Protein AF-A0A960KYU5-F1 (afdb_monomer_lite)

Secondary structure (DSSP, 8-state):
----------SS---SS--HHHHHHHHHHHHHHHHHHHHHTT---HHHHHHHHHHHHHHHHHHHGGGGGSPPS---TTTTT-TTTTT-HHHHHHHHHHHHHHHHHHH-GGGGHHHHHHHHHHHHHHHS--TTS--SS-HHHHHHHHHHHHHHHHHHHHHHHHTTT-HHHHHHHHHHHHIIIIIIIIHHHHHHHTTPPP--TT--TTTTGGGGSHHHHHHHHHSTTHHHHHHHHHHHIIIIIHHHHHHHH-TTHIIIII-HHHHHHHHTSGGGGGGS--SHHHH-

Sequence (284 aa):
MNADFGLQFTPDGPPSELTWSHKLAIALLSLGALLILLLLMNRQDSLFGWLGLGLFVAGATFWFVPQMRTKPGIRNDYLMVSSLSRRGALGWALGLFLTGFYVVLYFWPQYLRGLIVWVDPLKVALSGSSALDGSVQGSQWFLYGFLYTLAVSIMGVRALIRYRHSRYQVIRTASVMFFQLGFAFLIPNILLKLNQPYFEWTNIWPLRYYELWPDSATYLAQTGWVGPVMLFWGIGSFLILTPILTYFFGKRWYCSWVCGCGGLAETLGDPFRQNSSKTERAWR

pLDDT: mean 82.19, std 12.4, range [30.12, 95.44]

Radius of gyration: 20.95 Å; chains: 1; bounding box: 60×51×51 Å

Foldseek 3Di:
DPQPPDPDPDQPDDPPDDDPLLVQLVVLQVQLVVLVVVLLVPPLPLVSNVSSVVSNLVSLLSNLVVLLVPDADDHLHCLCRHCCQVVHPVVVVVVCCVVVVVVCLVPPCVSVVSLLSSCQVVLCVQQVDGQPPPDDPHSSVLSVLVVLLSLLVSLLSSQCSRNVVDPVSNLQSVLQNCLSCPQQHRPQRNCNNVVHHRARLLDEPPNVVVCCPPVNLVVLVPGPPVSVVSVCSNVCCVPPVQVVCCVVVNPCSSLRRRDSVSSCCVGVVPSNVVVDDPDVVSVD

Structure (mmCIF, N/CA/C/O backbone):
data_AF-A0A960KYU5-F1
#
_entry.id   AF-A0A960KYU5-F1
#
loop_
_atom_site.group_PDB
_atom_site.id
_atom_site.type_symbol
_atom_site.label_atom_id
_atom_site.label_alt_id
_atom_site.label_comp_id
_atom_site.label_asym_id
_atom_site.label_entity_id
_atom_site.label_seq_id
_atom_site.pdbx_PDB_ins_code
_atom_site.Cartn_x
_atom_site.Cartn_y
_atom_site.Cartn_z
_atom_site.occupancy
_atom_site.B_iso_or_equiv
_atom_site.auth_seq_id
_atom_site.auth_comp_id
_atom_site.auth_asym_id
_atom_site.auth_atom_id
_atom_site.pdbx_PDB_model_num
ATOM 1 N N . MET A 1 1 ? 35.109 -0.584 -15.238 1.00 33.84 1 MET A N 1
ATOM 2 C CA . MET A 1 1 ? 33.737 -1.129 -15.120 1.00 33.84 1 MET A CA 1
ATOM 3 C C . MET A 1 1 ? 32.967 -0.198 -14.206 1.00 33.84 1 MET A C 1
ATOM 5 O O . MET A 1 1 ? 33.124 -0.279 -12.995 1.00 33.84 1 MET A O 1
ATOM 9 N N . ASN A 1 2 ? 32.238 0.755 -14.783 1.00 30.12 2 ASN A N 1
ATOM 10 C CA . ASN A 1 2 ? 31.477 1.736 -14.017 1.00 30.12 2 ASN A CA 1
ATOM 11 C C . ASN A 1 2 ? 30.283 1.010 -13.401 1.00 30.12 2 ASN A C 1
ATOM 13 O O . ASN A 1 2 ? 29.352 0.625 -14.103 1.00 30.12 2 ASN A O 1
ATOM 17 N N . ALA A 1 3 ? 30.371 0.722 -12.105 1.00 34.69 3 ALA A N 1
ATOM 18 C CA . ALA A 1 3 ? 29.242 0.237 -11.338 1.00 34.69 3 ALA A CA 1
ATOM 19 C C . ALA A 1 3 ? 28.221 1.375 -11.292 1.00 34.69 3 ALA A C 1
ATOM 21 O O . ALA A 1 3 ? 28.374 2.320 -10.522 1.00 34.69 3 ALA A O 1
ATOM 22 N N . ASP A 1 4 ? 27.223 1.317 -12.170 1.00 42.59 4 ASP A N 1
ATOM 23 C CA . ASP A 1 4 ? 26.117 2.260 -12.159 1.00 42.59 4 ASP A CA 1
ATOM 24 C C . ASP A 1 4 ? 25.440 2.203 -10.783 1.00 42.59 4 ASP A C 1
ATOM 26 O O . ASP A 1 4 ? 24.706 1.267 -10.446 1.00 42.59 4 ASP A O 1
ATOM 30 N N . PHE A 1 5 ? 25.665 3.247 -9.985 1.00 42.59 5 PHE A N 1
ATOM 31 C CA . PHE A 1 5 ? 24.918 3.591 -8.772 1.00 42.59 5 PHE A CA 1
ATOM 32 C C . PHE A 1 5 ? 23.489 4.055 -9.124 1.00 42.59 5 PHE A C 1
ATOM 34 O O . PHE A 1 5 ? 22.962 5.019 -8.573 1.00 42.59 5 PHE A O 1
ATOM 41 N N . GLY A 1 6 ? 22.860 3.402 -10.101 1.00 44.00 6 GLY A N 1
ATOM 42 C CA . GLY A 1 6 ? 21.565 3.782 -10.632 1.00 44.00 6 GLY A CA 1
ATOM 43 C C . GLY A 1 6 ? 20.433 3.312 -9.724 1.00 44.00 6 GLY A C 1
ATOM 44 O O . GLY A 1 6 ? 20.225 2.110 -9.543 1.00 44.00 6 GLY A O 1
ATOM 45 N N . LEU A 1 7 ? 19.642 4.264 -9.227 1.00 50.03 7 LEU A N 1
ATOM 46 C CA . LEU A 1 7 ? 18.267 4.059 -8.758 1.00 50.03 7 LEU A CA 1
ATOM 47 C C . LEU A 1 7 ? 17.382 3.657 -9.953 1.00 50.03 7 LEU A C 1
ATOM 49 O O . LEU A 1 7 ? 16.569 4.438 -10.437 1.00 50.03 7 LEU A O 1
ATOM 53 N N . GLN A 1 8 ? 17.586 2.464 -10.510 1.00 56.22 8 GLN A N 1
ATOM 54 C CA . GLN A 1 8 ? 16.904 2.053 -11.735 1.00 56.22 8 GLN A CA 1
ATOM 55 C C . GLN A 1 8 ? 15.787 1.062 -11.435 1.00 56.22 8 GLN A C 1
ATOM 57 O O . GLN A 1 8 ? 15.998 -0.123 -11.184 1.00 56.22 8 GLN A O 1
ATOM 62 N N . PHE A 1 9 ? 14.570 1.591 -11.510 1.00 49.78 9 PHE A N 1
ATOM 63 C CA . PHE A 1 9 ? 13.329 0.834 -11.613 1.00 49.78 9 PHE A CA 1
ATOM 64 C C . PHE A 1 9 ? 12.879 0.662 -13.080 1.00 49.78 9 PHE A C 1
ATOM 66 O O . PHE A 1 9 ? 11.773 0.184 -13.332 1.00 49.78 9 PHE A O 1
ATOM 73 N N . THR A 1 10 ? 13.674 1.083 -14.064 1.00 49.34 10 THR A N 1
ATOM 74 C CA . THR A 1 10 ? 13.270 1.118 -15.476 1.00 49.34 10 THR A CA 1
ATOM 75 C C . THR A 1 10 ? 14.079 0.147 -16.326 1.00 49.34 10 THR A C 1
ATOM 77 O O . THR A 1 10 ? 15.281 0.035 -16.113 1.00 49.34 10 THR A O 1
ATOM 80 N N . PRO A 1 11 ? 13.431 -0.536 -17.285 1.00 45.44 11 PRO A N 1
ATOM 81 C CA . PRO A 1 11 ? 14.109 -1.425 -18.217 1.00 45.44 11 PRO A CA 1
ATOM 82 C C . PRO A 1 11 ? 14.807 -0.681 -19.359 1.00 45.44 11 PRO A C 1
ATOM 84 O O . PRO A 1 11 ? 15.625 -1.258 -20.049 1.00 45.44 11 PRO A O 1
ATOM 87 N N . ASP A 1 12 ? 14.545 0.605 -19.571 1.00 49.66 12 ASP A N 1
ATOM 88 C CA . ASP A 1 12 ? 15.326 1.371 -20.538 1.00 49.66 12 ASP A CA 1
ATOM 89 C C . ASP A 1 12 ? 16.688 1.662 -19.876 1.00 49.66 12 ASP A C 1
ATOM 91 O O . ASP A 1 12 ? 16.701 2.236 -18.786 1.00 49.66 12 ASP A O 1
ATOM 95 N N . GLY A 1 13 ? 17.786 1.159 -20.466 1.00 48.47 13 GLY A N 1
ATOM 96 C CA . GLY A 1 13 ? 19.142 1.102 -19.889 1.00 48.47 13 GLY A CA 1
ATOM 97 C C . GLY A 1 13 ? 19.699 2.427 -19.362 1.00 48.47 13 GLY A C 1
ATOM 98 O O . GLY A 1 13 ? 19.013 3.444 -19.441 1.00 48.47 13 GLY A O 1
ATOM 99 N N . PRO A 1 14 ? 20.936 2.460 -18.815 1.00 46.59 14 PRO A N 1
ATOM 100 C CA . PRO A 1 14 ? 21.508 3.707 -18.319 1.00 46.59 14 PRO A CA 1
ATOM 101 C C . PRO A 1 14 ? 21.406 4.739 -19.441 1.00 46.59 14 PRO A C 1
ATOM 103 O O . PRO A 1 14 ? 21.954 4.505 -20.523 1.00 46.59 14 PRO A O 1
ATOM 106 N N . PRO A 1 15 ? 20.645 5.832 -19.255 1.00 50.00 15 PRO A N 1
ATOM 107 C CA . PRO A 1 15 ? 20.605 6.839 -20.284 1.00 50.00 15 PRO A CA 1
ATOM 108 C C . PRO A 1 15 ? 22.041 7.346 -20.373 1.00 50.00 15 PRO A C 1
ATOM 110 O O . PRO A 1 15 ? 22.603 7.776 -19.364 1.00 50.00 15 PRO A O 1
ATOM 113 N N . SER A 1 16 ? 22.654 7.237 -21.555 1.00 49.69 16 SER A N 1
ATOM 114 C CA . SER A 1 16 ? 24.022 7.712 -21.788 1.00 49.69 16 SER A CA 1
ATOM 115 C C . SER A 1 16 ? 24.177 9.178 -21.368 1.00 49.69 16 SER A C 1
ATOM 117 O O . SER A 1 16 ? 25.276 9.597 -21.029 1.00 49.69 16 SER A O 1
ATOM 119 N N . GLU A 1 17 ? 23.055 9.909 -21.273 1.00 56.53 17 GLU A N 1
ATOM 120 C CA . GLU A 1 17 ? 22.902 11.136 -20.498 1.00 56.53 17 GLU A CA 1
ATOM 121 C C . GLU A 1 17 ? 21.531 11.200 -19.800 1.00 56.53 17 GLU A C 1
ATOM 123 O O . GLU A 1 17 ? 20.493 11.042 -20.447 1.00 56.53 17 GLU A O 1
ATOM 128 N N . LEU A 1 18 ? 21.484 11.487 -18.488 1.00 66.06 18 LEU A N 1
ATOM 129 C CA . LEU A 1 18 ? 20.212 11.735 -17.794 1.00 66.06 18 LEU A CA 1
ATOM 130 C C . LEU A 1 18 ? 19.434 12.857 -18.498 1.00 66.06 18 LEU A C 1
ATOM 132 O O . LEU A 1 18 ? 19.866 14.013 -18.507 1.00 66.06 18 LEU A O 1
ATOM 136 N N . THR A 1 19 ? 18.246 12.537 -19.014 1.00 75.31 19 THR A N 1
ATOM 137 C CA . THR A 1 19 ? 17.354 13.557 -19.580 1.00 75.31 19 THR A CA 1
ATOM 138 C C . THR A 1 19 ? 16.954 14.578 -18.509 1.00 75.31 19 THR A C 1
ATOM 140 O O . THR A 1 19 ? 16.897 14.268 -17.315 1.00 75.31 19 THR A O 1
ATOM 143 N N . TRP A 1 20 ? 16.629 15.804 -18.926 1.00 78.00 20 TRP A N 1
ATOM 144 C CA . TRP A 1 20 ? 16.250 16.897 -18.019 1.00 78.00 20 TRP A CA 1
ATOM 145 C C . TRP A 1 20 ? 15.112 16.519 -17.052 1.00 78.00 20 TRP A C 1
ATOM 147 O O . TRP A 1 20 ? 15.165 16.846 -15.870 1.00 78.00 20 TRP A O 1
ATOM 157 N N . SER A 1 21 ? 14.146 15.722 -17.524 1.00 75.62 21 SER A N 1
ATOM 158 C CA . SER A 1 21 ? 13.059 15.175 -16.698 1.00 75.62 21 SER A CA 1
ATOM 159 C C . SER A 1 21 ? 13.544 14.299 -15.533 1.00 75.62 21 SER A C 1
ATOM 161 O O . SER A 1 21 ? 13.035 14.428 -14.423 1.00 75.62 21 SER A O 1
ATOM 163 N N . HIS A 1 22 ? 14.561 13.458 -15.746 1.00 79.88 22 HIS A N 1
ATOM 164 C CA . HIS A 1 22 ? 15.110 12.591 -14.699 1.00 79.88 22 HIS A CA 1
ATOM 165 C C . HIS A 1 22 ? 15.949 13.392 -13.699 1.00 79.88 22 HIS A C 1
ATOM 167 O O . HIS A 1 22 ? 15.886 13.127 -12.502 1.00 79.88 22 HIS A O 1
ATOM 173 N N . LYS A 1 23 ? 16.689 14.409 -14.166 1.00 83.94 23 LYS A N 1
ATOM 174 C CA . LYS A 1 23 ? 17.432 15.329 -13.286 1.00 83.94 23 LYS A CA 1
ATOM 175 C C . LYS A 1 23 ? 16.487 16.098 -12.360 1.00 83.94 23 LYS A C 1
ATOM 177 O O . LYS A 1 23 ? 16.726 16.147 -11.156 1.00 83.94 23 LYS A O 1
ATOM 182 N N . LEU A 1 24 ? 15.390 16.629 -12.906 1.00 86.44 24 LEU A N 1
ATOM 183 C CA . LEU A 1 24 ? 14.343 17.277 -12.113 1.00 86.44 24 LEU A CA 1
ATOM 184 C C . LEU A 1 24 ? 13.686 16.310 -11.127 1.00 86.44 24 LEU A C 1
ATOM 186 O O . LEU A 1 24 ? 13.531 16.651 -9.960 1.00 86.44 24 LEU A O 1
ATOM 190 N N . ALA A 1 25 ? 13.343 15.097 -11.563 1.00 85.81 25 ALA A N 1
ATOM 191 C CA . ALA A 1 25 ? 12.750 14.092 -10.686 1.00 85.81 25 ALA A CA 1
ATOM 192 C C . ALA A 1 25 ? 13.671 13.739 -9.504 1.00 85.81 25 ALA A C 1
ATOM 194 O O . ALA A 1 25 ? 13.200 13.680 -8.370 1.00 85.81 25 ALA A O 1
ATOM 195 N N . ILE A 1 26 ? 14.980 13.576 -9.738 1.00 85.75 26 ILE A N 1
ATOM 196 C CA . ILE A 1 26 ? 15.963 13.330 -8.669 1.00 85.75 26 ILE A CA 1
ATOM 197 C C . ILE A 1 26 ? 16.056 14.526 -7.722 1.00 85.75 26 ILE A C 1
ATOM 199 O O . ILE A 1 26 ? 16.063 14.316 -6.515 1.00 85.75 26 ILE A O 1
ATOM 203 N N . ALA A 1 27 ? 16.099 15.756 -8.243 1.00 87.50 27 ALA A N 1
ATOM 204 C CA . ALA A 1 27 ? 16.155 16.961 -7.416 1.00 87.50 27 ALA A CA 1
ATOM 205 C C . ALA A 1 27 ? 14.910 17.106 -6.523 1.00 87.50 27 ALA A C 1
ATOM 207 O O . ALA A 1 27 ? 15.026 17.425 -5.343 1.00 87.50 27 ALA A O 1
ATOM 208 N N . LEU A 1 28 ? 13.720 16.825 -7.063 1.00 89.62 28 LEU A N 1
ATOM 209 C CA . LEU A 1 28 ? 12.467 16.842 -6.304 1.00 89.62 28 LEU A CA 1
ATOM 210 C C . LEU A 1 28 ? 12.424 15.729 -5.247 1.00 89.62 28 LEU A C 1
ATOM 212 O O . LEU A 1 28 ? 12.034 15.983 -4.109 1.00 89.62 28 LEU A O 1
ATOM 216 N N . LEU A 1 29 ? 12.865 14.515 -5.597 1.00 88.56 29 LEU A N 1
ATOM 217 C CA . LEU A 1 29 ? 12.946 13.385 -4.668 1.00 88.56 29 LEU A CA 1
ATOM 218 C C . LEU A 1 29 ? 13.939 13.642 -3.534 1.00 88.56 29 LEU A C 1
ATOM 220 O O . LEU A 1 29 ? 13.616 13.377 -2.379 1.00 88.56 29 LEU A O 1
ATOM 224 N N . SER A 1 30 ? 15.133 14.152 -3.846 1.00 86.31 30 SER A N 1
ATOM 225 C CA . SER A 1 30 ? 16.174 14.411 -2.850 1.00 86.31 30 SER A CA 1
ATOM 226 C C . SER A 1 30 ? 15.792 15.562 -1.926 1.00 86.31 30 SER A C 1
ATOM 228 O O . SER A 1 30 ? 15.959 15.441 -0.714 1.00 86.31 30 SER A O 1
ATOM 230 N N . LEU A 1 31 ? 15.212 16.637 -2.466 1.00 89.50 31 LEU A N 1
ATOM 231 C CA . LEU A 1 31 ? 14.740 17.766 -1.668 1.00 89.50 31 LEU A CA 1
ATOM 232 C C . LEU A 1 31 ? 13.526 17.377 -0.810 1.00 89.50 31 LEU A C 1
ATOM 234 O O . LEU A 1 31 ? 13.482 17.722 0.368 1.00 89.50 31 LEU A O 1
ATOM 238 N N . GLY A 1 32 ? 12.591 16.588 -1.348 1.00 87.25 32 GLY A N 1
ATOM 239 C CA . GLY A 1 32 ? 11.476 16.031 -0.577 1.00 87.25 32 GLY A CA 1
ATOM 240 C C . GLY A 1 32 ? 11.943 15.107 0.553 1.00 87.25 32 GLY A C 1
ATOM 241 O O . GLY A 1 32 ? 11.506 15.254 1.694 1.00 87.25 32 GLY A O 1
ATOM 242 N N . ALA A 1 33 ? 12.889 14.206 0.270 1.00 86.31 33 ALA A N 1
ATOM 243 C CA . ALA A 1 33 ? 13.478 13.316 1.271 1.00 86.31 33 ALA A CA 1
ATOM 244 C C . ALA A 1 33 ? 14.255 14.083 2.352 1.00 86.31 33 ALA A C 1
ATOM 246 O O . ALA A 1 33 ? 14.144 13.746 3.529 1.00 86.31 33 ALA A O 1
ATOM 247 N N . LEU A 1 34 ? 14.991 15.135 1.977 1.00 85.94 34 LEU A N 1
ATOM 248 C CA . LEU A 1 34 ? 15.681 16.012 2.923 1.00 85.94 34 LEU A CA 1
ATOM 249 C C . LEU A 1 34 ? 14.684 16.687 3.870 1.00 85.94 34 LEU A C 1
ATOM 251 O O . LEU A 1 34 ? 14.884 16.661 5.079 1.00 85.94 34 LEU A O 1
ATOM 255 N N . LEU A 1 35 ? 13.589 17.242 3.342 1.00 85.88 35 LEU A N 1
ATOM 256 C CA . LEU A 1 35 ? 12.549 17.870 4.162 1.00 85.88 35 LEU A CA 1
ATOM 257 C C . LEU A 1 35 ? 11.896 16.870 5.129 1.00 85.88 35 LEU A C 1
ATOM 259 O O . LEU A 1 35 ? 11.694 17.201 6.294 1.00 85.88 35 LEU A O 1
ATOM 263 N N . ILE A 1 36 ? 11.637 15.635 4.688 1.00 84.88 36 ILE A N 1
ATOM 264 C CA . ILE A 1 36 ? 11.118 14.560 5.554 1.00 84.88 36 ILE A CA 1
ATOM 265 C C . ILE A 1 36 ? 12.146 14.161 6.626 1.00 84.88 36 ILE A C 1
ATOM 267 O O . ILE A 1 36 ? 11.783 13.912 7.775 1.00 84.88 36 ILE A O 1
ATOM 271 N N . LEU A 1 37 ? 13.437 14.138 6.289 1.00 83.62 37 LEU A N 1
ATOM 272 C CA . LEU A 1 37 ? 14.507 13.858 7.247 1.00 83.62 37 LEU A CA 1
ATOM 273 C C . LEU A 1 37 ? 14.637 14.969 8.299 1.00 83.62 37 LEU A C 1
ATOM 275 O O . LEU A 1 37 ? 14.851 14.681 9.474 1.00 83.62 37 LEU A O 1
ATOM 279 N N . LEU A 1 38 ? 14.421 16.230 7.921 1.00 80.88 38 LEU A N 1
ATOM 280 C CA . LEU A 1 38 ? 14.389 17.348 8.869 1.00 80.88 38 LEU A CA 1
ATOM 281 C C . LEU A 1 38 ? 13.206 17.263 9.853 1.00 80.88 38 LEU A C 1
ATOM 283 O O . LEU A 1 38 ? 13.355 17.670 11.005 1.00 80.88 38 LEU A O 1
ATOM 287 N N . LEU A 1 39 ? 12.066 16.680 9.453 1.00 75.94 39 LEU A N 1
ATOM 288 C CA . LEU A 1 39 ? 10.952 16.390 10.376 1.00 75.94 39 LEU A CA 1
ATOM 289 C C . LEU A 1 39 ? 11.346 15.352 11.434 1.00 75.94 39 LEU A C 1
ATOM 291 O O . LEU A 1 39 ? 10.977 15.482 12.601 1.00 75.94 39 LEU A O 1
ATOM 295 N N . LEU A 1 40 ? 12.109 14.325 11.037 1.00 75.38 40 LEU A N 1
ATOM 296 C CA . LEU A 1 40 ? 12.640 13.316 11.963 1.00 75.38 40 LEU A CA 1
ATOM 297 C C . LEU A 1 40 ? 13.611 13.938 12.976 1.00 75.38 40 LEU A C 1
ATOM 299 O O . LEU A 1 40 ? 13.645 13.516 14.128 1.00 75.38 40 LEU A O 1
ATOM 303 N N . MET A 1 41 ? 14.342 14.983 12.576 1.00 73.69 41 MET A N 1
ATOM 304 C CA . MET A 1 41 ? 15.276 15.730 13.429 1.00 73.69 41 MET A CA 1
ATOM 305 C C . MET A 1 41 ? 14.607 16.804 14.308 1.00 73.69 41 MET A C 1
ATOM 307 O O . MET A 1 41 ? 15.286 17.713 14.780 1.00 73.69 41 MET A O 1
ATOM 311 N N . ASN A 1 42 ? 13.305 16.669 14.592 1.00 66.44 42 ASN A N 1
ATOM 312 C CA . ASN A 1 42 ? 12.568 17.452 15.594 1.00 66.44 42 ASN A CA 1
ATOM 313 C C . ASN A 1 42 ? 12.106 18.860 15.163 1.00 66.44 42 ASN A C 1
ATOM 315 O O . ASN A 1 42 ? 11.855 19.716 16.012 1.00 66.44 42 ASN A O 1
ATOM 319 N N . ARG A 1 43 ? 11.915 19.104 13.859 1.00 62.62 43 ARG A N 1
ATOM 320 C CA . ARG A 1 43 ? 11.195 20.293 13.372 1.00 62.62 43 ARG A CA 1
ATOM 321 C C . ARG A 1 43 ? 9.740 19.929 13.068 1.00 62.62 43 ARG A C 1
ATOM 323 O O . ARG A 1 43 ? 9.453 19.367 12.022 1.00 62.62 43 ARG A O 1
ATOM 330 N N . GLN A 1 44 ? 8.821 20.230 13.986 1.00 64.25 44 GLN A N 1
ATOM 331 C CA . GLN A 1 44 ? 7.395 19.846 13.908 1.00 64.25 44 GLN A CA 1
ATOM 332 C C . GLN A 1 44 ? 6.548 20.769 13.009 1.00 64.25 44 GLN A C 1
ATOM 334 O O . GLN A 1 44 ? 5.328 20.848 13.139 1.00 64.25 44 GLN A O 1
ATOM 339 N N . ASP A 1 45 ? 7.188 21.477 12.085 1.00 70.19 45 ASP A N 1
ATOM 340 C CA . ASP A 1 45 ? 6.519 22.412 11.193 1.00 70.19 45 ASP A CA 1
ATOM 341 C C . ASP A 1 45 ? 5.727 21.636 10.125 1.00 70.19 45 ASP A C 1
ATOM 343 O O . ASP A 1 45 ? 6.289 21.085 9.171 1.00 70.19 45 ASP A O 1
ATOM 347 N N . SER A 1 46 ? 4.400 21.620 10.266 1.00 72.94 46 SER A N 1
ATOM 348 C CA . SER A 1 46 ? 3.485 20.872 9.391 1.00 72.94 46 SER A CA 1
ATOM 349 C C . SER A 1 46 ? 3.633 21.232 7.906 1.00 72.94 46 SER A C 1
ATOM 351 O O . SER A 1 46 ? 3.545 20.355 7.045 1.00 72.94 46 SER A O 1
ATOM 353 N N . LEU A 1 47 ? 3.931 22.500 7.600 1.00 81.06 47 LEU A N 1
ATOM 354 C CA . LEU A 1 47 ? 4.137 23.000 6.237 1.00 81.06 47 LEU A CA 1
ATOM 355 C C . LEU A 1 47 ? 5.319 22.327 5.532 1.00 81.06 47 LEU A C 1
ATOM 357 O O . LEU A 1 47 ? 5.172 21.882 4.394 1.00 81.06 47 LEU A O 1
ATOM 361 N N . PHE A 1 48 ? 6.476 22.212 6.194 1.00 81.50 48 PHE A N 1
ATOM 362 C CA . PHE A 1 48 ? 7.656 21.589 5.586 1.00 81.50 48 PHE A CA 1
ATOM 363 C C . PHE A 1 48 ? 7.427 20.110 5.302 1.00 81.50 48 PHE A C 1
ATOM 365 O O . PHE A 1 48 ? 7.917 19.607 4.292 1.00 81.50 48 PHE A O 1
ATOM 372 N N . GLY A 1 49 ? 6.643 19.427 6.136 1.00 83.19 49 GLY A N 1
ATOM 373 C CA . GLY A 1 49 ? 6.325 18.031 5.886 1.00 83.19 49 GLY A CA 1
ATOM 374 C C . GLY A 1 49 ? 5.352 17.822 4.731 1.00 83.19 49 GLY A C 1
ATOM 375 O O . GLY A 1 49 ? 5.590 16.949 3.898 1.00 83.19 49 GLY A O 1
ATOM 376 N N . TRP A 1 50 ? 4.312 18.653 4.600 1.00 87.44 50 TRP A N 1
ATOM 377 C CA . TRP A 1 50 ? 3.401 18.567 3.449 1.00 87.44 50 TRP A CA 1
ATOM 378 C C . TRP A 1 50 ? 4.089 18.948 2.138 1.00 87.44 50 TRP A C 1
ATOM 380 O O . TRP A 1 50 ? 3.879 18.281 1.125 1.00 87.44 50 TRP A O 1
ATOM 390 N N . LEU A 1 51 ? 4.961 19.960 2.163 1.00 89.06 51 LEU A N 1
ATOM 391 C CA . LEU A 1 51 ? 5.812 20.303 1.023 1.00 89.06 51 LEU A CA 1
ATOM 392 C C . LEU A 1 51 ? 6.789 19.170 0.694 1.00 89.06 51 LEU A C 1
ATOM 394 O O . LEU A 1 51 ? 6.898 18.783 -0.466 1.00 89.06 51 LEU A O 1
ATOM 398 N N . GLY A 1 52 ? 7.454 18.599 1.702 1.00 88.81 52 GLY A N 1
ATOM 399 C CA . GLY A 1 52 ? 8.373 17.474 1.538 1.00 88.81 52 GLY A CA 1
ATOM 400 C C . GLY A 1 52 ? 7.697 16.260 0.909 1.00 88.81 52 GLY A C 1
ATOM 401 O O . GLY A 1 52 ? 8.194 15.720 -0.080 1.00 88.81 52 GLY A O 1
ATOM 402 N N . LEU A 1 53 ? 6.515 15.889 1.411 1.00 89.81 53 LEU A N 1
ATOM 403 C CA . LEU A 1 53 ? 5.687 14.841 0.823 1.00 89.81 53 LEU A CA 1
ATOM 404 C C . LEU A 1 53 ? 5.283 15.191 -0.613 1.00 89.81 53 LEU A C 1
ATOM 406 O O . LEU A 1 53 ? 5.468 14.371 -1.507 1.00 89.81 53 LEU A O 1
ATOM 410 N N . GLY A 1 54 ? 4.745 16.390 -0.849 1.00 90.31 54 GLY A N 1
ATOM 411 C CA . GLY A 1 54 ? 4.290 16.816 -2.173 1.00 90.31 54 GLY A CA 1
ATOM 412 C C . GLY A 1 54 ? 5.406 16.750 -3.215 1.00 90.31 54 GLY A C 1
ATOM 413 O O . GLY A 1 54 ? 5.206 16.213 -4.304 1.00 90.31 54 GLY A O 1
ATOM 414 N N . LEU A 1 55 ? 6.606 17.206 -2.854 1.00 91.31 55 LEU A N 1
ATOM 415 C CA . LEU A 1 55 ? 7.794 17.140 -3.703 1.00 91.31 55 LEU A CA 1
ATOM 416 C C . LEU A 1 55 ? 8.277 15.705 -3.916 1.00 91.31 55 LEU A C 1
ATOM 418 O O . LEU A 1 55 ? 8.637 15.351 -5.038 1.00 91.31 55 LEU A O 1
ATOM 422 N N . PHE A 1 56 ? 8.229 14.861 -2.884 1.00 89.69 56 PHE A N 1
ATOM 423 C CA . PHE A 1 56 ? 8.583 13.448 -3.001 1.00 89.69 56 PHE A CA 1
ATOM 424 C C . PHE A 1 56 ? 7.627 12.701 -3.946 1.00 89.69 56 PHE A C 1
ATOM 426 O O . PHE A 1 56 ? 8.068 12.009 -4.864 1.00 89.69 56 PHE A O 1
ATOM 433 N N . VAL A 1 57 ? 6.315 12.889 -3.779 1.00 90.56 57 VAL A N 1
ATOM 434 C CA . VAL A 1 57 ? 5.277 12.294 -4.638 1.00 90.56 57 VAL A CA 1
ATOM 435 C C . VAL A 1 57 ? 5.389 12.814 -6.071 1.00 90.56 57 VAL A C 1
ATOM 437 O O . VAL A 1 57 ? 5.334 12.026 -7.021 1.00 90.56 57 VAL A O 1
ATOM 440 N N . ALA A 1 58 ? 5.587 14.125 -6.243 1.00 89.00 58 ALA A N 1
ATOM 441 C CA . ALA A 1 58 ? 5.774 14.736 -7.553 1.00 89.00 58 ALA A CA 1
ATOM 442 C C . ALA A 1 58 ? 7.033 14.194 -8.237 1.00 89.00 58 ALA A C 1
ATOM 444 O O . ALA A 1 58 ? 6.955 13.748 -9.378 1.00 89.00 58 ALA A O 1
ATOM 445 N N . GLY A 1 59 ? 8.169 14.155 -7.537 1.00 87.31 59 GLY A N 1
ATOM 446 C CA . GLY A 1 59 ? 9.423 13.608 -8.051 1.00 87.31 59 GLY A CA 1
ATOM 447 C C . GLY A 1 59 ? 9.299 12.137 -8.455 1.00 87.31 59 GLY A C 1
ATOM 448 O O . GLY A 1 59 ? 9.707 11.768 -9.557 1.00 87.31 59 GLY A O 1
ATOM 449 N N . ALA A 1 60 ? 8.650 11.313 -7.623 1.00 86.44 60 ALA A N 1
ATOM 450 C CA . ALA A 1 60 ? 8.382 9.910 -7.938 1.00 86.44 60 ALA A CA 1
ATOM 451 C C . ALA A 1 60 ? 7.497 9.760 -9.184 1.00 86.44 60 ALA A C 1
ATOM 453 O O . ALA A 1 60 ? 7.778 8.938 -10.052 1.00 86.44 60 ALA A O 1
ATOM 454 N N . THR A 1 61 ? 6.452 10.580 -9.312 1.00 83.50 61 THR A N 1
ATOM 455 C CA . THR A 1 61 ? 5.538 10.526 -10.462 1.00 83.50 61 THR A CA 1
ATOM 456 C C . THR A 1 61 ? 6.218 11.026 -11.739 1.00 83.50 61 THR A C 1
ATOM 458 O O . THR A 1 61 ? 6.124 10.376 -12.783 1.00 83.50 61 THR A O 1
ATOM 461 N N . PHE A 1 62 ? 6.972 12.129 -11.663 1.00 84.56 62 PHE A N 1
ATOM 462 C CA . PHE A 1 62 ? 7.729 12.689 -12.787 1.00 84.56 62 PHE A CA 1
ATOM 463 C C . PHE A 1 62 ? 8.813 11.747 -13.303 1.00 84.56 62 PHE A C 1
ATOM 465 O O . PHE A 1 62 ? 9.067 11.733 -14.507 1.00 84.56 62 PHE A O 1
ATOM 472 N N . TRP A 1 63 ? 9.390 10.908 -12.439 1.00 83.50 63 TRP A N 1
ATOM 473 C CA . TRP A 1 63 ? 10.309 9.851 -12.865 1.00 83.50 63 TRP A CA 1
ATOM 474 C C . TRP A 1 63 ? 9.663 8.881 -13.870 1.00 83.50 63 TRP A C 1
ATOM 476 O O . TRP A 1 63 ? 10.328 8.371 -14.772 1.00 83.50 63 TRP A O 1
ATOM 486 N N . PHE A 1 64 ? 8.352 8.637 -13.764 1.00 81.88 64 PHE A N 1
ATOM 487 C CA . PHE A 1 64 ? 7.635 7.711 -14.647 1.00 81.88 64 PHE A CA 1
ATOM 488 C C . PHE A 1 64 ? 7.060 8.375 -15.906 1.00 81.88 64 PHE A C 1
ATOM 490 O O . PHE A 1 64 ? 6.794 7.683 -16.888 1.00 81.88 64 PHE A O 1
ATOM 497 N N . VAL A 1 65 ? 6.908 9.704 -15.929 1.00 79.62 65 VAL A 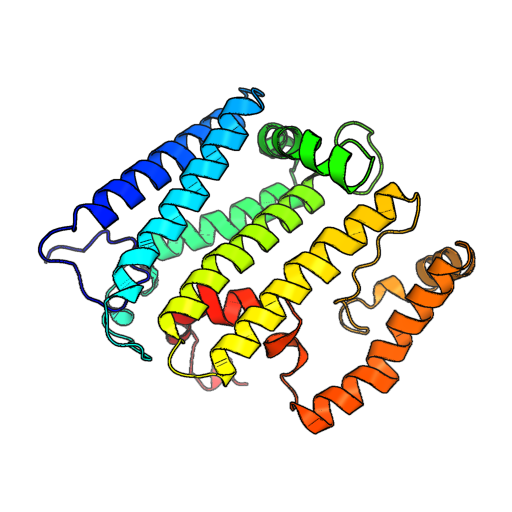N 1
ATOM 498 C CA . VAL A 1 65 ? 6.305 10.449 -17.053 1.00 79.62 65 VAL A CA 1
ATOM 499 C C . VAL A 1 65 ? 6.974 10.173 -18.412 1.00 79.62 65 VAL A C 1
ATOM 501 O O . VAL A 1 65 ? 6.247 9.932 -19.380 1.00 79.62 65 VAL A O 1
ATOM 504 N N . PRO A 1 66 ? 8.318 10.137 -18.540 1.00 79.19 66 PRO A N 1
ATOM 505 C CA . PRO A 1 66 ? 8.976 9.843 -19.816 1.00 79.19 66 PRO A CA 1
ATOM 506 C C . PRO A 1 66 ? 8.612 8.474 -20.406 1.00 79.19 66 PRO A C 1
ATOM 508 O O . PRO A 1 66 ? 8.585 8.324 -21.628 1.00 79.19 66 PRO A O 1
ATOM 511 N N . GLN A 1 67 ? 8.248 7.496 -19.568 1.00 75.75 67 GLN A N 1
ATOM 512 C CA . GLN A 1 67 ? 7.845 6.156 -20.017 1.00 75.75 67 GLN A CA 1
ATOM 513 C C . GLN A 1 67 ? 6.525 6.174 -20.796 1.00 75.75 67 GLN A C 1
ATOM 515 O O . GLN A 1 67 ? 6.257 5.276 -21.588 1.00 75.75 67 GLN A O 1
ATOM 520 N N . MET A 1 68 ? 5.708 7.224 -20.661 1.00 77.75 68 MET A N 1
ATOM 521 C CA . MET A 1 68 ? 4.513 7.376 -21.496 1.00 77.75 68 MET A CA 1
ATOM 522 C C . MET A 1 68 ? 4.850 7.580 -22.980 1.00 77.75 68 MET A C 1
ATOM 524 O O . MET A 1 68 ? 4.009 7.304 -23.840 1.00 77.75 68 MET A O 1
ATOM 528 N N . ARG A 1 69 ? 6.068 8.038 -23.301 1.00 77.38 69 ARG A N 1
ATOM 529 C CA . ARG A 1 69 ? 6.531 8.239 -24.683 1.00 77.38 69 ARG A CA 1
ATOM 530 C C . ARG A 1 69 ? 7.154 6.982 -25.295 1.00 77.38 69 ARG A C 1
ATOM 532 O O . ARG A 1 69 ? 7.346 6.938 -26.505 1.00 77.38 69 ARG A O 1
ATOM 539 N N . THR A 1 70 ? 7.449 5.953 -24.499 1.00 74.94 70 THR A N 1
ATOM 540 C CA . THR A 1 70 ? 8.041 4.701 -24.990 1.00 74.94 70 THR A CA 1
ATOM 541 C C . THR A 1 70 ? 6.960 3.670 -25.338 1.00 74.94 70 THR A C 1
ATOM 543 O O . THR A 1 70 ? 5.835 3.720 -24.836 1.00 74.94 70 THR A O 1
ATOM 546 N N . LYS A 1 71 ? 7.255 2.726 -26.248 1.00 76.38 71 LYS A N 1
ATOM 547 C CA . LYS A 1 71 ? 6.282 1.681 -26.626 1.00 76.38 71 LYS A CA 1
ATOM 548 C C . LYS A 1 71 ? 5.838 0.879 -25.391 1.00 76.38 71 LYS A C 1
ATOM 550 O O . LYS A 1 71 ? 6.715 0.409 -24.662 1.00 76.38 71 LYS A O 1
ATOM 555 N N . PRO A 1 72 ? 4.525 0.680 -25.180 1.00 75.75 72 PRO A N 1
ATOM 556 C CA . PRO A 1 72 ? 4.039 -0.110 -24.059 1.00 75.75 72 PRO A CA 1
ATOM 557 C C . PRO A 1 72 ? 4.430 -1.580 -24.209 1.00 75.75 72 PRO A C 1
ATOM 559 O O . PRO A 1 72 ? 4.429 -2.110 -25.317 1.00 75.75 72 PRO A O 1
ATOM 562 N N . GLY A 1 73 ? 4.742 -2.243 -23.098 1.00 71.44 73 GLY A N 1
ATOM 563 C CA . GLY A 1 73 ? 5.103 -3.658 -23.120 1.00 71.44 73 GLY A CA 1
ATOM 564 C C . GLY A 1 73 ? 5.855 -4.112 -21.875 1.00 71.44 73 GLY A C 1
ATOM 565 O O . GLY A 1 73 ? 6.331 -3.304 -21.076 1.00 71.44 73 GLY A O 1
ATOM 566 N N . ILE A 1 74 ? 5.962 -5.431 -21.722 1.00 73.75 74 ILE A N 1
ATOM 567 C CA . ILE A 1 74 ? 6.773 -6.063 -20.682 1.00 73.75 74 ILE A CA 1
ATOM 568 C C . ILE A 1 74 ? 8.224 -6.042 -21.164 1.00 73.75 74 ILE A C 1
ATOM 570 O O . ILE A 1 74 ? 8.614 -6.839 -22.011 1.00 73.75 74 ILE A O 1
ATOM 574 N N . ARG A 1 75 ? 9.012 -5.103 -20.646 1.00 70.06 75 ARG A N 1
ATOM 575 C CA . ARG A 1 75 ? 10.461 -5.039 -20.873 1.00 70.06 75 ARG A CA 1
ATOM 576 C C . ARG A 1 75 ? 11.178 -5.359 -19.583 1.00 70.06 75 ARG A C 1
ATOM 578 O O . ARG A 1 75 ? 10.840 -4.768 -18.562 1.00 70.06 75 ARG A O 1
ATOM 585 N N . ASN A 1 76 ? 12.143 -6.261 -19.632 1.00 73.00 76 ASN A N 1
ATOM 586 C CA . ASN A 1 76 ? 12.887 -6.732 -18.463 1.00 73.00 76 ASN A CA 1
ATOM 587 C C . ASN A 1 76 ? 14.380 -6.436 -18.599 1.00 73.00 76 ASN A C 1
ATOM 589 O O . ASN A 1 76 ? 15.216 -7.134 -18.023 1.00 73.00 76 ASN A O 1
ATOM 593 N N . ASP A 1 77 ? 14.720 -5.415 -19.381 1.00 71.56 77 ASP A N 1
ATOM 594 C CA . ASP A 1 77 ? 16.109 -5.117 -19.676 1.00 71.56 77 ASP A CA 1
ATOM 595 C C . ASP A 1 77 ? 16.792 -4.548 -18.424 1.00 71.56 77 ASP A C 1
ATOM 597 O O . ASP A 1 77 ? 16.167 -3.935 -17.559 1.00 71.56 77 ASP A O 1
ATOM 601 N N . TYR A 1 78 ? 18.077 -4.860 -18.272 1.00 69.06 78 TYR A N 1
ATOM 602 C CA . TYR A 1 78 ? 18.946 -4.417 -17.177 1.00 69.06 78 TYR A CA 1
ATOM 603 C C . TYR A 1 78 ? 18.510 -4.737 -15.730 1.00 69.06 78 TYR A C 1
ATOM 605 O O . TYR A 1 78 ? 19.255 -4.429 -14.797 1.00 69.06 78 TYR A O 1
ATOM 613 N N . LEU A 1 79 ? 17.394 -5.446 -15.513 1.00 72.88 79 LEU A N 1
ATOM 614 C CA . LEU A 1 79 ? 16.980 -5.936 -14.186 1.00 72.88 79 LEU A CA 1
ATOM 615 C C . LEU A 1 79 ? 18.100 -6.735 -13.523 1.00 72.88 79 LEU A C 1
ATOM 617 O O . LEU A 1 79 ? 18.420 -6.567 -12.355 1.00 72.88 79 LEU A O 1
ATOM 621 N N . MET A 1 80 ? 18.768 -7.581 -14.298 1.00 73.44 80 MET A N 1
ATOM 622 C CA . MET A 1 80 ? 19.851 -8.370 -13.745 1.00 73.44 80 MET A CA 1
ATOM 623 C C . MET A 1 80 ? 21.088 -7.548 -13.443 1.00 73.44 80 MET A C 1
ATOM 625 O O . MET A 1 80 ? 21.895 -8.083 -12.716 1.00 73.44 80 MET A O 1
ATOM 629 N N . VAL A 1 81 ? 21.295 -6.333 -13.964 1.00 71.69 81 VAL A N 1
ATOM 630 C CA . VAL A 1 81 ? 22.539 -5.564 -13.744 1.00 71.69 81 VAL A CA 1
ATOM 631 C C . VAL A 1 81 ? 22.408 -4.440 -12.724 1.00 71.69 81 VAL A C 1
ATOM 633 O O . VAL A 1 81 ? 23.428 -4.010 -12.188 1.00 71.69 81 VAL A O 1
ATOM 636 N N . SER A 1 82 ? 21.193 -3.978 -12.424 1.00 70.50 82 SER A N 1
ATOM 637 C CA . SER A 1 82 ? 21.013 -2.831 -11.535 1.00 70.50 82 SER A CA 1
ATOM 638 C C . SER A 1 82 ? 21.361 -3.169 -10.079 1.00 70.50 82 SER A C 1
ATOM 640 O O . SER A 1 82 ? 20.949 -4.197 -9.534 1.00 70.50 82 SER A O 1
ATOM 642 N N . SER A 1 83 ? 22.101 -2.270 -9.416 1.00 74.38 83 SER A N 1
ATOM 643 C CA . SER A 1 83 ? 22.499 -2.427 -8.004 1.00 74.38 83 SER A CA 1
ATOM 644 C C . SER A 1 83 ? 21.289 -2.571 -7.070 1.00 74.38 83 SER A C 1
ATOM 646 O O . SER A 1 83 ? 21.334 -3.306 -6.083 1.00 74.38 83 SER A O 1
ATOM 648 N N . LEU A 1 84 ? 20.171 -1.926 -7.416 1.00 77.44 84 LEU A N 1
ATOM 649 C CA . LEU A 1 84 ? 18.932 -1.998 -6.652 1.00 77.44 84 LEU A CA 1
ATOM 650 C C . LEU A 1 84 ? 18.284 -3.390 -6.707 1.00 77.44 84 LEU A C 1
ATOM 652 O O . LEU A 1 84 ? 17.844 -3.892 -5.677 1.00 77.44 84 LEU A O 1
ATOM 656 N N . SER A 1 85 ? 18.236 -4.028 -7.882 1.00 78.25 85 SER A N 1
ATOM 657 C CA . SER A 1 85 ? 17.453 -5.258 -8.074 1.00 78.25 85 SER A CA 1
ATOM 658 C C . SER A 1 85 ? 18.276 -6.550 -8.147 1.00 78.25 85 SER A C 1
ATOM 660 O O . SER A 1 85 ? 17.709 -7.627 -7.980 1.00 78.25 85 SER A O 1
ATOM 662 N N . ARG A 1 86 ? 19.611 -6.485 -8.266 1.00 80.94 86 ARG A N 1
ATOM 663 C CA . ARG A 1 86 ? 20.530 -7.648 -8.238 1.00 80.94 86 ARG A CA 1
ATOM 664 C C . ARG A 1 86 ? 21.084 -7.973 -6.838 1.00 80.94 86 ARG A C 1
ATOM 666 O O . ARG A 1 86 ? 22.204 -8.457 -6.713 1.00 80.94 86 ARG A O 1
ATOM 673 N N . ARG A 1 87 ? 20.362 -7.657 -5.756 1.00 79.62 87 ARG A N 1
ATOM 674 C CA . ARG A 1 87 ? 20.890 -7.768 -4.373 1.00 79.62 87 ARG A CA 1
ATOM 675 C C . ARG A 1 87 ? 22.218 -7.002 -4.169 1.00 79.62 87 ARG A C 1
ATOM 677 O O . ARG A 1 87 ? 23.066 -7.433 -3.392 1.00 79.62 87 ARG A O 1
ATOM 684 N N . GLY A 1 88 ? 22.419 -5.895 -4.889 1.00 81.19 88 GLY A N 1
ATOM 685 C CA . GLY A 1 88 ? 23.581 -5.021 -4.717 1.00 81.19 88 GLY A CA 1
ATOM 686 C C . GLY A 1 88 ? 23.471 -4.165 -3.454 1.00 81.19 88 GLY A C 1
ATOM 687 O O . GLY A 1 88 ? 22.508 -4.281 -2.693 1.00 81.19 88 GLY A O 1
ATOM 688 N N . ALA A 1 89 ? 24.442 -3.277 -3.232 1.00 84.00 89 ALA A N 1
ATOM 689 C CA . ALA A 1 89 ? 24.492 -2.438 -2.031 1.00 84.00 89 ALA A CA 1
ATOM 690 C C . ALA A 1 89 ? 23.212 -1.604 -1.832 1.00 84.00 89 ALA A C 1
ATOM 692 O O . ALA A 1 89 ? 22.694 -1.538 -0.721 1.00 84.00 89 ALA A O 1
ATOM 693 N N . LEU A 1 90 ? 22.652 -1.036 -2.910 1.00 81.69 90 LEU A N 1
ATOM 694 C CA . LEU A 1 90 ? 21.401 -0.268 -2.844 1.00 81.69 90 LEU A CA 1
ATOM 695 C C . LEU A 1 90 ? 20.188 -1.151 -2.513 1.00 81.69 90 LEU A C 1
ATOM 697 O O . LEU A 1 90 ? 19.304 -0.719 -1.778 1.00 81.69 90 LEU A O 1
ATOM 701 N N . GLY A 1 91 ? 20.150 -2.389 -3.017 1.00 84.06 91 GLY A N 1
ATOM 702 C CA . GLY A 1 91 ? 19.099 -3.353 -2.684 1.00 84.06 91 GLY A CA 1
ATOM 703 C C . GLY A 1 91 ? 19.131 -3.773 -1.211 1.00 84.06 91 GLY A C 1
ATOM 704 O O . GLY A 1 91 ? 18.088 -3.802 -0.560 1.00 84.06 91 GLY A O 1
ATOM 705 N N . TRP A 1 92 ? 20.323 -4.036 -0.664 1.00 87.56 92 TRP A N 1
ATOM 706 C CA . TRP A 1 92 ? 20.504 -4.318 0.766 1.00 87.56 92 TRP A CA 1
ATOM 707 C C . TRP A 1 92 ? 20.177 -3.114 1.645 1.00 87.56 92 TRP A C 1
ATOM 709 O O . TRP A 1 92 ? 19.485 -3.278 2.647 1.00 87.56 92 TRP A O 1
ATOM 719 N N . ALA A 1 93 ? 20.613 -1.913 1.255 1.00 89.19 93 ALA A N 1
ATOM 720 C CA . ALA A 1 93 ? 20.284 -0.683 1.968 1.00 89.19 93 ALA A CA 1
ATOM 721 C C . ALA A 1 93 ? 18.766 -0.455 2.018 1.00 89.19 93 ALA A C 1
ATOM 723 O O . ALA A 1 93 ? 18.230 -0.186 3.089 1.00 89.19 93 ALA A O 1
ATOM 724 N N . LEU A 1 94 ? 18.059 -0.638 0.894 1.00 88.38 94 LEU A N 1
ATOM 725 C CA . LEU A 1 94 ? 16.597 -0.547 0.851 1.00 88.38 94 LEU A CA 1
ATOM 726 C C . LEU A 1 94 ? 15.934 -1.620 1.727 1.00 88.38 94 LEU A C 1
ATOM 728 O O . LEU A 1 94 ? 15.010 -1.310 2.473 1.00 88.38 94 LEU A O 1
ATOM 732 N N . GLY A 1 95 ? 16.404 -2.868 1.651 1.00 89.44 95 GLY A N 1
ATOM 733 C CA . GLY A 1 95 ? 15.881 -3.968 2.460 1.00 89.44 95 GLY A CA 1
ATOM 734 C C . GLY A 1 95 ? 16.028 -3.707 3.958 1.00 89.44 95 GLY A C 1
ATOM 735 O O . GLY A 1 95 ? 15.042 -3.791 4.684 1.00 89.44 95 GLY A O 1
ATOM 736 N N . LEU A 1 96 ? 17.232 -3.327 4.400 1.00 93.88 96 LEU A N 1
ATOM 737 C CA . LEU A 1 96 ? 17.530 -2.978 5.791 1.00 93.88 96 LEU A CA 1
ATOM 738 C C . LEU A 1 96 ? 16.739 -1.751 6.253 1.00 93.88 96 LEU A C 1
ATOM 740 O O . LEU A 1 96 ? 16.263 -1.715 7.383 1.00 93.88 96 LEU A O 1
ATOM 744 N N . PHE A 1 97 ? 16.573 -0.758 5.379 1.00 91.81 97 PHE A N 1
ATOM 745 C CA . PHE A 1 97 ? 15.773 0.423 5.676 1.00 91.81 97 PHE A CA 1
ATOM 746 C C . PHE A 1 97 ? 14.298 0.068 5.890 1.00 91.81 97 PHE A C 1
ATOM 748 O O . PHE A 1 97 ? 13.726 0.475 6.894 1.00 91.81 97 PHE A O 1
ATOM 755 N N . LEU A 1 98 ? 13.679 -0.710 4.993 1.00 90.81 98 LEU A N 1
ATOM 756 C CA . LEU A 1 98 ? 12.261 -1.077 5.106 1.00 90.81 98 LEU A CA 1
ATOM 757 C C . LEU A 1 98 ? 11.989 -1.962 6.328 1.00 90.81 98 LEU A C 1
ATOM 759 O O . LEU A 1 98 ? 11.009 -1.737 7.041 1.00 90.81 98 LEU A O 1
ATOM 763 N N . THR A 1 99 ? 12.852 -2.949 6.591 1.00 93.00 99 THR A N 1
ATOM 764 C CA . THR A 1 99 ? 12.713 -3.815 7.771 1.00 93.00 99 THR A CA 1
ATOM 765 C C . THR A 1 99 ? 13.000 -3.050 9.056 1.00 93.00 99 THR A C 1
ATOM 767 O O . THR A 1 99 ? 12.209 -3.132 9.992 1.00 93.00 99 THR A O 1
ATOM 770 N N . GLY A 1 100 ? 14.070 -2.254 9.090 1.00 93.88 100 GLY A N 1
ATOM 771 C CA . GLY A 1 100 ? 14.419 -1.405 10.226 1.00 93.88 100 GLY A CA 1
ATOM 772 C C . GLY A 1 100 ? 13.325 -0.389 10.542 1.00 93.88 100 GLY A C 1
ATOM 773 O O . GLY A 1 100 ? 12.918 -0.273 11.694 1.00 93.88 100 GLY A O 1
ATOM 774 N N . PHE A 1 101 ? 12.779 0.279 9.523 1.00 91.69 101 PHE A N 1
ATOM 775 C CA . PHE A 1 101 ? 11.653 1.199 9.676 1.00 91.69 101 PHE A CA 1
ATOM 776 C C . PHE A 1 101 ? 10.439 0.504 10.297 1.00 91.69 101 PHE A C 1
ATOM 778 O O . PHE A 1 101 ? 9.868 1.026 11.251 1.00 91.69 101 PHE A O 1
ATOM 785 N N . TYR A 1 102 ? 10.071 -0.686 9.810 1.00 91.44 102 TYR A N 1
ATOM 786 C CA . TYR A 1 102 ? 8.942 -1.437 10.362 1.00 91.44 102 TYR A CA 1
ATOM 787 C C . TYR A 1 102 ? 9.189 -1.897 11.807 1.00 91.44 102 TYR A C 1
ATOM 789 O O . TYR A 1 102 ? 8.302 -1.772 12.647 1.00 91.44 102 TYR A O 1
ATOM 797 N N . VAL A 1 103 ? 10.396 -2.378 12.122 1.00 93.44 103 VAL A N 1
ATOM 798 C CA . VAL A 1 103 ? 10.780 -2.785 13.486 1.00 93.44 103 VAL A CA 1
ATOM 799 C C . VAL A 1 103 ? 10.712 -1.600 14.449 1.00 93.44 103 VAL A C 1
ATOM 801 O O . VAL A 1 103 ? 10.125 -1.724 15.522 1.00 93.44 103 VAL A O 1
ATOM 804 N N . VAL A 1 104 ? 11.253 -0.441 14.063 1.00 91.12 104 VAL A N 1
ATOM 805 C CA . VAL A 1 104 ? 11.176 0.782 14.877 1.00 91.12 104 VAL A CA 1
ATOM 806 C C . VAL A 1 104 ? 9.725 1.229 15.039 1.00 91.12 104 VAL A C 1
ATOM 808 O O . VAL A 1 104 ? 9.316 1.539 16.150 1.00 91.12 104 VAL A O 1
ATOM 811 N N . LEU A 1 105 ? 8.924 1.209 13.972 1.00 89.06 105 LEU A N 1
ATOM 812 C CA . LEU A 1 105 ? 7.506 1.568 14.032 1.00 89.06 105 LEU A CA 1
ATOM 813 C C . LEU A 1 105 ? 6.700 0.642 14.957 1.00 89.06 105 LEU A C 1
ATOM 815 O O . LEU A 1 105 ? 5.786 1.107 15.632 1.00 89.06 105 LEU A O 1
ATOM 819 N N . TYR A 1 106 ? 7.036 -0.648 14.998 1.00 88.88 106 TYR A N 1
ATOM 820 C CA . TYR A 1 106 ? 6.332 -1.634 15.814 1.00 88.88 106 TYR A CA 1
ATOM 821 C C . TYR A 1 106 ? 6.743 -1.591 17.293 1.00 88.88 106 TYR A C 1
ATOM 823 O O . TYR A 1 106 ? 5.877 -1.567 18.165 1.00 88.88 106 TYR A O 1
ATOM 831 N N . PHE A 1 107 ? 8.050 -1.589 17.582 1.00 88.88 107 PHE A N 1
ATOM 832 C CA . PHE A 1 107 ? 8.574 -1.721 18.950 1.00 88.88 107 PHE A CA 1
ATOM 833 C C . PHE A 1 107 ? 8.919 -0.388 19.621 1.00 88.88 107 PHE A C 1
ATOM 835 O O . PHE A 1 107 ? 8.796 -0.275 20.839 1.00 88.88 107 PHE A O 1
ATOM 842 N N . TRP A 1 108 ? 9.354 0.616 18.854 1.00 88.19 108 TRP A N 1
ATOM 843 C CA . TRP A 1 108 ? 9.816 1.901 19.388 1.00 88.19 108 TRP A CA 1
ATOM 844 C C . TRP A 1 108 ? 9.271 3.107 18.605 1.00 88.19 108 TRP A C 1
ATOM 846 O O . TRP A 1 108 ? 10.040 3.926 18.079 1.00 88.19 108 TRP A O 1
ATOM 856 N N . PRO A 1 109 ? 7.938 3.266 18.542 1.00 84.88 109 PRO A N 1
ATOM 857 C CA . PRO A 1 109 ? 7.302 4.336 17.777 1.00 84.88 109 PRO A CA 1
ATOM 858 C C . PRO A 1 109 ? 7.670 5.745 18.254 1.00 84.88 109 PRO A C 1
ATOM 860 O O . PRO A 1 109 ? 7.552 6.701 17.487 1.00 84.88 109 PRO A O 1
ATOM 863 N N . GLN A 1 110 ? 8.172 5.894 19.484 1.00 82.19 110 GLN A N 1
ATOM 864 C CA . GLN A 1 110 ? 8.658 7.164 20.025 1.00 82.19 110 GLN A CA 1
ATOM 865 C C . GLN A 1 110 ? 9.745 7.815 19.160 1.00 82.19 110 GLN A C 1
ATOM 867 O O . GLN A 1 110 ? 9.783 9.041 19.065 1.00 82.19 110 GLN A O 1
ATOM 872 N N . TYR A 1 111 ? 10.583 7.025 18.479 1.00 84.19 111 TYR A N 1
ATOM 873 C CA . TYR A 1 111 ? 11.615 7.563 17.585 1.00 84.19 111 TYR A CA 1
ATOM 874 C C . TYR A 1 111 ? 11.033 8.124 16.282 1.00 84.19 111 TYR A C 1
ATOM 876 O O . TYR A 1 111 ? 11.680 8.921 15.610 1.00 84.19 111 TYR A O 1
ATOM 884 N N . LEU A 1 112 ? 9.796 7.754 15.939 1.00 83.12 112 LEU A N 1
ATOM 885 C CA . LEU A 1 112 ? 9.075 8.241 14.762 1.00 83.12 112 LEU A CA 1
ATOM 886 C C . LEU A 1 112 ? 8.028 9.305 15.115 1.00 83.12 112 LEU A C 1
ATOM 888 O O . LEU A 1 112 ? 7.233 9.686 14.254 1.00 83.12 112 LEU A O 1
ATOM 892 N N . ARG A 1 113 ? 8.036 9.831 16.351 1.00 81.00 113 ARG A N 1
ATOM 893 C CA . ARG A 1 113 ? 7.059 10.826 16.823 1.00 81.00 113 ARG A CA 1
ATOM 894 C C . ARG A 1 113 ? 6.937 12.029 15.885 1.00 81.00 113 ARG A C 1
ATOM 896 O O . ARG A 1 113 ? 5.823 12.479 15.650 1.00 81.00 113 ARG A O 1
ATOM 903 N N . GLY A 1 114 ? 8.044 12.512 15.314 1.00 80.94 114 GLY A N 1
ATOM 904 C CA . GLY A 1 114 ? 8.024 13.625 14.356 1.00 80.94 114 GLY A CA 1
ATOM 905 C C . GLY A 1 114 ? 7.147 13.346 13.129 1.00 80.94 114 GLY A C 1
ATOM 906 O O . GLY A 1 114 ? 6.325 14.180 12.759 1.00 80.94 114 GLY A O 1
ATOM 907 N N . LEU A 1 115 ? 7.244 12.143 12.549 1.00 82.31 115 LEU A N 1
ATOM 908 C CA . LEU A 1 115 ? 6.400 11.731 11.420 1.00 82.31 115 LEU A CA 1
ATOM 909 C C . LEU A 1 115 ? 4.955 11.489 11.851 1.00 82.31 115 LEU A C 1
ATOM 911 O O . LEU A 1 115 ? 4.028 11.869 11.147 1.00 82.31 115 LEU A O 1
ATOM 915 N N . ILE A 1 116 ? 4.764 10.874 13.014 1.00 84.06 116 ILE A N 1
ATOM 916 C CA . ILE A 1 116 ? 3.441 10.568 13.556 1.00 84.06 116 ILE A CA 1
ATOM 917 C C . ILE A 1 116 ? 2.634 11.854 13.805 1.00 84.06 116 ILE A C 1
ATOM 919 O O . ILE A 1 116 ? 1.477 11.937 13.402 1.00 84.06 116 ILE A O 1
ATOM 923 N N . VAL A 1 117 ? 3.251 12.864 14.427 1.00 82.62 117 VAL A N 1
ATOM 924 C CA . VAL A 1 117 ? 2.627 14.174 14.682 1.00 82.62 117 VAL A CA 1
ATOM 925 C C . VAL A 1 117 ? 2.401 14.936 13.376 1.00 82.62 117 VAL A C 1
ATOM 927 O O . VAL A 1 117 ? 1.385 15.608 13.228 1.00 82.62 117 VAL A O 1
ATOM 930 N N . TRP A 1 118 ? 3.299 14.802 12.397 1.00 84.25 118 TRP A N 1
ATOM 931 C CA . TRP A 1 118 ? 3.148 15.465 11.103 1.00 84.25 118 TRP A CA 1
ATOM 932 C C . TRP A 1 118 ? 1.890 15.017 10.333 1.00 84.25 118 TRP A C 1
ATOM 934 O O . TRP A 1 118 ? 1.207 15.863 9.753 1.00 84.25 118 TRP A O 1
ATOM 944 N N . VAL A 1 119 ? 1.545 13.723 10.352 1.00 86.12 119 VAL A N 1
ATOM 945 C CA . VAL A 1 119 ? 0.316 13.222 9.697 1.00 86.12 119 VAL A CA 1
ATOM 946 C C . VAL A 1 119 ? -0.931 13.415 10.581 1.00 86.12 119 VAL A C 1
ATOM 948 O O . VAL A 1 119 ? -2.054 13.210 10.120 1.00 86.12 119 VAL A O 1
ATOM 951 N N . ASP A 1 120 ? -0.782 13.853 11.834 1.00 85.81 120 ASP A N 1
ATOM 952 C CA . ASP A 1 120 ? -1.906 13.980 12.769 1.00 85.81 120 ASP A CA 1
ATOM 953 C C . ASP A 1 120 ? -3.036 14.911 12.289 1.00 85.81 120 ASP A C 1
ATOM 955 O O . ASP A 1 120 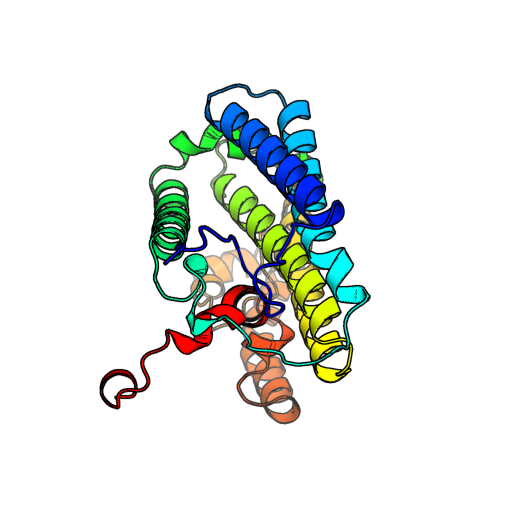? -4.196 14.520 12.395 1.00 85.81 120 ASP A O 1
ATOM 959 N N . PRO A 1 121 ? -2.780 16.079 11.666 1.00 86.88 121 PRO A N 1
ATOM 960 C CA . PRO A 1 121 ? -3.858 16.914 11.131 1.00 86.88 121 PRO A CA 1
ATOM 961 C C . PRO A 1 121 ? -4.734 16.180 10.106 1.00 86.88 121 PRO A C 1
ATOM 963 O O . PRO A 1 121 ? -5.951 16.363 10.076 1.00 86.88 121 PRO A O 1
ATOM 966 N N . LEU A 1 122 ? -4.129 15.311 9.286 1.00 87.38 122 LEU A N 1
ATOM 967 C CA . LEU A 1 122 ? -4.866 14.478 8.336 1.00 87.38 122 LEU A CA 1
ATOM 968 C C . LEU A 1 122 ? -5.635 13.364 9.057 1.00 87.38 122 LEU A C 1
ATOM 970 O O . LEU A 1 122 ? -6.77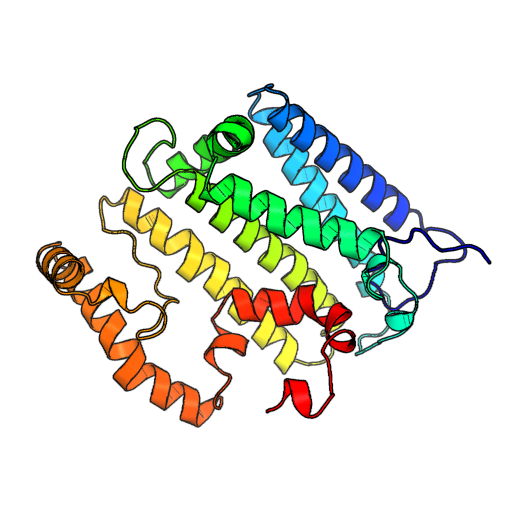2 13.075 8.680 1.00 87.38 122 LEU A O 1
ATOM 974 N N . LYS A 1 123 ? -5.044 12.769 10.100 1.00 86.06 123 LYS A N 1
ATOM 975 C CA . LYS A 1 123 ? -5.723 11.792 10.959 1.00 86.06 123 LYS A CA 1
ATOM 976 C C . LYS A 1 123 ? -6.968 12.413 11.584 1.00 86.06 123 LYS A C 1
ATOM 978 O O . LYS A 1 123 ? -8.060 11.911 11.362 1.00 86.06 123 LYS A O 1
ATOM 983 N N . VAL A 1 124 ? -6.837 13.556 12.254 1.00 86.12 124 VAL A N 1
ATOM 984 C CA . VAL A 1 124 ? -7.959 14.282 12.869 1.00 86.12 124 VAL A CA 1
ATOM 985 C C . VAL A 1 124 ? -9.037 14.622 11.834 1.00 86.12 124 VAL A C 1
ATOM 987 O O . VAL A 1 124 ? -10.224 14.432 12.101 1.00 86.12 124 VAL A O 1
ATOM 990 N N . ALA A 1 125 ? -8.656 15.053 10.627 1.00 88.19 125 ALA A N 1
ATOM 991 C CA . ALA A 1 125 ? -9.619 15.348 9.565 1.00 88.19 125 ALA A CA 1
ATOM 992 C C . ALA A 1 125 ? -10.447 14.116 9.137 1.00 88.19 125 ALA A C 1
ATOM 994 O O . ALA A 1 125 ? -11.658 14.242 8.899 1.00 88.19 125 ALA A O 1
ATOM 995 N N . LEU A 1 126 ? -9.808 12.942 9.054 1.00 86.50 126 LEU A N 1
ATOM 996 C CA . LEU A 1 126 ? -10.416 11.696 8.576 1.00 86.50 126 LEU A CA 1
ATOM 997 C C . LEU A 1 126 ? -11.106 10.883 9.675 1.00 86.50 126 LEU A C 1
ATOM 999 O O . LEU A 1 126 ? -12.217 10.418 9.442 1.00 86.50 126 LEU A O 1
ATOM 1003 N N . SER A 1 127 ? -10.474 10.727 10.839 1.00 82.19 127 SER A N 1
ATOM 1004 C CA . SER A 1 127 ? -10.914 9.868 11.946 1.00 82.19 127 SER A CA 1
ATOM 1005 C C . SER A 1 127 ? -11.470 10.612 13.153 1.00 82.19 127 SER A C 1
ATOM 1007 O O . SER A 1 127 ? -11.969 9.966 14.066 1.00 82.19 127 SER A O 1
ATOM 1009 N N . GLY A 1 128 ? -11.379 11.945 13.202 1.00 77.31 128 GLY A N 1
ATOM 1010 C CA . GLY A 1 128 ? -11.873 12.743 14.332 1.00 77.31 128 GLY A CA 1
ATOM 1011 C C . GLY A 1 128 ? -11.089 12.566 15.640 1.00 77.31 128 GLY A C 1
ATOM 1012 O O . GLY A 1 128 ? -11.440 13.188 16.635 1.00 77.31 128 GLY A O 1
ATOM 1013 N N . SER A 1 129 ? -10.027 11.756 15.643 1.00 72.12 129 SER A N 1
ATOM 1014 C CA . SER A 1 129 ? -9.233 11.409 16.825 1.00 72.12 129 SER A CA 1
ATOM 1015 C C . SER A 1 129 ? -7.768 11.800 16.641 1.00 72.12 129 SER A C 1
ATOM 1017 O O . SER A 1 129 ? -7.143 11.460 15.633 1.00 72.12 129 SER A O 1
ATOM 1019 N N . SER A 1 130 ? -7.203 12.511 17.621 1.00 68.75 130 SER A N 1
ATOM 1020 C CA . SER A 1 130 ? -5.795 12.920 17.578 1.00 68.75 130 SER A CA 1
ATOM 1021 C C . SER A 1 130 ? -4.863 11.765 17.946 1.00 68.75 130 SER A C 1
ATOM 1023 O O . SER A 1 130 ? -5.183 10.859 18.716 1.00 68.75 130 SER A O 1
ATOM 1025 N N . ALA A 1 131 ? -3.667 11.797 17.377 1.00 60.28 131 ALA A N 1
ATOM 1026 C CA . ALA A 1 131 ? -2.516 10.990 17.739 1.00 60.28 131 ALA A CA 1
ATOM 1027 C C . ALA A 1 131 ? -2.023 11.221 19.173 1.00 60.28 131 ALA A C 1
ATOM 1029 O O . ALA A 1 131 ? -1.292 10.374 19.684 1.00 60.28 131 ALA A O 1
ATOM 1030 N N . LEU A 1 132 ? -2.381 12.352 19.788 1.00 59.16 132 LEU A N 1
ATOM 1031 C CA . LEU A 1 132 ? -1.910 12.783 21.107 1.00 59.16 132 LEU A CA 1
ATOM 1032 C C . LEU A 1 132 ? -2.826 12.346 22.259 1.00 59.16 132 LEU A C 1
ATOM 1034 O O . LEU A 1 132 ? -2.440 12.488 23.414 1.00 59.16 132 LEU A O 1
ATOM 1038 N N . ASP A 1 133 ? -4.002 11.791 21.961 1.00 54.50 133 ASP A N 1
ATOM 1039 C CA . ASP A 1 133 ? -5.059 11.519 22.948 1.00 54.50 133 ASP A CA 1
ATOM 1040 C C . ASP A 1 133 ? -4.862 10.206 23.737 1.00 54.50 133 ASP A C 1
ATOM 1042 O O . ASP A 1 133 ? -5.743 9.749 24.455 1.00 54.50 133 ASP A O 1
ATOM 1046 N N . GLY A 1 134 ? -3.712 9.537 23.586 1.00 51.88 134 GLY A N 1
ATOM 1047 C CA . GLY A 1 134 ? -3.364 8.323 24.343 1.00 51.88 134 GLY A CA 1
ATOM 1048 C C . GLY A 1 134 ? -4.275 7.103 24.119 1.00 51.88 134 GLY A C 1
ATOM 1049 O O . GLY A 1 134 ? -4.008 6.040 24.677 1.00 51.88 134 GLY A O 1
ATOM 1050 N N . SER A 1 135 ? -5.325 7.218 23.300 1.00 48.31 135 SER A N 1
ATOM 1051 C CA . SER A 1 135 ? -6.262 6.138 23.005 1.00 48.31 135 SER A CA 1
ATOM 1052 C C . SER A 1 135 ? -5.639 5.072 22.092 1.00 48.31 135 SER A C 1
ATOM 1054 O O . SER A 1 135 ? -4.856 5.337 21.179 1.00 48.31 135 SER A O 1
ATOM 1056 N N . VAL A 1 136 ? -5.986 3.822 22.400 1.00 46.19 136 VAL A N 1
ATOM 1057 C CA . VAL A 1 136 ? -5.253 2.556 22.186 1.00 46.19 136 VAL A CA 1
ATOM 1058 C C . VAL A 1 136 ? -5.110 2.101 20.713 1.00 46.19 136 VAL A C 1
ATOM 1060 O O . VAL A 1 136 ? -4.673 0.989 20.432 1.00 46.19 136 VAL A O 1
ATOM 1063 N N . GLN A 1 137 ? -5.378 2.959 19.727 1.00 49.19 137 GLN A N 1
ATOM 1064 C CA . GLN A 1 137 ? -5.143 2.666 18.305 1.00 49.19 137 GLN A CA 1
ATOM 1065 C C . GLN A 1 137 ? -4.114 3.653 17.744 1.00 49.19 137 GLN A C 1
ATOM 1067 O O . GLN A 1 137 ? -4.423 4.703 17.173 1.00 49.19 137 GLN A O 1
ATOM 1072 N N . GLY A 1 138 ? -2.851 3.298 18.010 1.00 57.97 138 GLY A N 1
ATOM 1073 C CA . GLY A 1 138 ? -1.664 4.127 17.848 1.00 57.97 138 GLY A CA 1
ATOM 1074 C C . GLY A 1 138 ? -1.588 4.819 16.493 1.00 57.97 138 GLY A C 1
ATOM 1075 O O . GLY A 1 138 ? -1.670 4.205 15.433 1.00 57.97 138 GLY A O 1
ATOM 1076 N N . SER A 1 139 ? -1.359 6.121 16.540 1.00 68.00 139 SER A N 1
ATOM 1077 C CA . SER A 1 139 ? -1.080 7.002 15.406 1.00 68.00 139 SER A CA 1
ATOM 1078 C C . SER A 1 139 ? 0.022 6.504 14.454 1.00 68.00 139 SER A C 1
ATOM 1080 O O . SER A 1 139 ? 0.035 6.870 13.279 1.00 68.00 139 SER A O 1
ATOM 1082 N N . GLN A 1 140 ? 0.872 5.580 14.908 1.00 82.12 140 GLN A N 1
ATOM 1083 C CA . GLN A 1 140 ? 1.812 4.823 14.079 1.00 82.12 140 GLN A CA 1
ATOM 1084 C C . GLN A 1 140 ? 1.140 3.967 12.989 1.00 82.12 140 GLN A C 1
ATOM 1086 O O . GLN A 1 140 ? 1.662 3.869 11.882 1.00 82.12 140 GLN A O 1
ATOM 1091 N N . TRP A 1 141 ? -0.023 3.366 13.265 1.00 85.62 141 TRP A N 1
ATOM 1092 C CA . TRP A 1 141 ? -0.740 2.517 12.308 1.00 85.62 141 TRP A CA 1
ATOM 1093 C C . TRP A 1 141 ? -1.443 3.351 11.247 1.00 85.62 141 TRP A C 1
ATOM 1095 O O . TRP A 1 141 ? -1.498 2.948 10.087 1.00 85.62 141 TRP A O 1
ATOM 1105 N N . PHE A 1 142 ? -1.894 4.552 11.618 1.00 88.50 142 PHE A N 1
ATOM 1106 C CA . PHE A 1 142 ? -2.364 5.536 10.650 1.00 88.50 142 PHE A CA 1
ATOM 1107 C C . PHE A 1 142 ? -1.227 5.983 9.724 1.00 88.50 142 PHE A C 1
ATOM 1109 O O . PHE A 1 142 ? -1.396 5.958 8.507 1.00 88.50 142 PHE A O 1
ATOM 1116 N N . LEU A 1 143 ? -0.049 6.310 10.278 1.00 88.25 143 LEU A N 1
ATOM 1117 C CA . LEU A 1 143 ? 1.150 6.616 9.487 1.00 88.25 143 LEU A CA 1
ATOM 1118 C C . LEU A 1 143 ? 1.504 5.456 8.545 1.00 88.25 143 LEU A C 1
ATOM 1120 O O . LEU A 1 143 ? 1.730 5.681 7.358 1.00 88.25 143 LEU A O 1
ATOM 1124 N N . TYR A 1 144 ? 1.513 4.221 9.053 1.00 89.88 144 TYR A N 1
ATOM 1125 C CA . TYR A 1 144 ? 1.762 3.030 8.245 1.00 89.88 144 TYR A CA 1
ATOM 1126 C C . TYR A 1 144 ? 0.743 2.901 7.108 1.00 89.88 144 TYR A C 1
ATOM 1128 O O . TYR A 1 144 ? 1.144 2.838 5.950 1.00 89.88 144 TYR A O 1
ATOM 1136 N N . GLY A 1 145 ? -0.560 2.941 7.407 1.00 90.50 145 GLY A N 1
ATOM 1137 C CA . GLY A 1 145 ? -1.628 2.852 6.407 1.00 90.50 145 GLY A CA 1
ATOM 1138 C C . GLY A 1 145 ? -1.581 3.979 5.371 1.00 90.50 145 GLY A C 1
ATOM 1139 O O . GLY A 1 145 ? -1.812 3.738 4.184 1.00 90.50 145 GLY A O 1
ATOM 1140 N N . PHE A 1 146 ? -1.207 5.190 5.788 1.00 92.06 146 PHE A N 1
ATOM 1141 C CA . PHE A 1 146 ? -1.020 6.338 4.904 1.00 92.06 146 PHE A CA 1
ATOM 1142 C C . PHE A 1 146 ? 0.158 6.135 3.944 1.00 92.06 146 PHE A C 1
ATOM 1144 O O . PHE A 1 146 ? -0.022 6.210 2.727 1.00 92.06 146 PHE A O 1
ATOM 1151 N N . LEU A 1 147 ? 1.348 5.813 4.468 1.00 92.00 147 LEU A N 1
ATOM 1152 C CA . LEU A 1 147 ? 2.540 5.539 3.654 1.00 92.00 147 LEU A CA 1
ATOM 1153 C C . LEU A 1 147 ? 2.316 4.354 2.715 1.00 92.00 147 LEU A C 1
ATOM 1155 O O . LEU A 1 147 ? 2.750 4.370 1.564 1.00 92.00 147 LEU A O 1
ATOM 1159 N N . TYR A 1 148 ? 1.602 3.342 3.195 1.00 91.56 148 TYR A N 1
ATOM 1160 C CA . TYR A 1 148 ? 1.253 2.165 2.424 1.00 91.56 148 TYR A CA 1
ATOM 1161 C C . TYR A 1 148 ? 0.318 2.499 1.257 1.00 91.56 148 TYR A C 1
ATOM 1163 O O . TYR A 1 148 ? 0.587 2.133 0.112 1.00 91.56 148 TYR A O 1
ATOM 1171 N N . THR A 1 149 ? -0.745 3.263 1.519 1.00 93.75 149 THR A N 1
ATOM 1172 C CA . THR A 1 149 ? -1.692 3.723 0.489 1.00 93.75 149 THR A CA 1
ATOM 1173 C C . THR A 1 149 ? -1.003 4.631 -0.528 1.00 93.75 149 THR A C 1
ATOM 1175 O O . THR A 1 149 ? -1.250 4.510 -1.732 1.00 93.75 149 THR A O 1
ATOM 1178 N N . LEU A 1 150 ? -0.078 5.481 -0.076 1.00 93.44 150 LEU A N 1
ATOM 1179 C CA . LEU A 1 150 ? 0.755 6.304 -0.948 1.00 93.44 150 LEU A CA 1
ATOM 1180 C C . LEU A 1 150 ? 1.652 5.441 -1.849 1.00 93.44 150 LEU A C 1
ATOM 1182 O O . LEU A 1 150 ? 1.686 5.652 -3.062 1.00 93.44 150 LEU A O 1
ATOM 1186 N N . ALA A 1 151 ? 2.332 4.439 -1.284 1.00 92.44 151 ALA A N 1
ATOM 1187 C CA . ALA A 1 151 ? 3.192 3.529 -2.035 1.00 92.44 151 ALA A CA 1
ATOM 1188 C C . ALA A 1 151 ? 2.400 2.746 -3.093 1.00 92.44 151 ALA A C 1
ATOM 1190 O O . ALA A 1 151 ? 2.801 2.722 -4.257 1.00 92.44 151 ALA A O 1
ATOM 1191 N N . VAL A 1 152 ? 1.247 2.173 -2.726 1.00 93.44 152 VAL A N 1
ATOM 1192 C CA . VAL A 1 152 ? 0.349 1.485 -3.672 1.00 93.44 152 VAL A CA 1
ATOM 1193 C C . VAL A 1 152 ? -0.135 2.438 -4.765 1.00 93.44 152 VAL A C 1
ATOM 1195 O O . VAL A 1 152 ? -0.187 2.046 -5.928 1.00 93.44 152 VAL A O 1
ATOM 1198 N N . SER A 1 153 ? -0.429 3.697 -4.434 1.00 93.06 153 SER A N 1
ATOM 1199 C CA . SER A 1 153 ? -0.911 4.679 -5.412 1.00 93.06 153 SER A CA 1
ATOM 1200 C C . SER A 1 153 ? 0.171 5.089 -6.413 1.00 93.06 153 SER A C 1
ATOM 1202 O O . SER A 1 153 ? -0.043 4.998 -7.622 1.00 93.06 153 SER A O 1
ATOM 1204 N N . ILE A 1 154 ? 1.359 5.478 -5.935 1.00 92.19 154 ILE A N 1
ATOM 1205 C CA . ILE A 1 154 ? 2.492 5.886 -6.787 1.00 92.19 154 ILE A CA 1
ATOM 1206 C C . ILE A 1 154 ? 2.929 4.726 -7.689 1.00 92.19 154 ILE A C 1
ATOM 1208 O O . ILE A 1 154 ? 3.110 4.882 -8.900 1.00 92.19 154 ILE A O 1
ATOM 1212 N N . MET A 1 155 ? 3.079 3.537 -7.105 1.00 90.94 155 MET A N 1
ATOM 1213 C CA . MET A 1 155 ? 3.531 2.354 -7.835 1.00 90.94 155 MET A CA 1
ATOM 1214 C C . MET A 1 155 ? 2.440 1.789 -8.744 1.00 90.94 155 MET A C 1
ATOM 1216 O O . MET A 1 155 ? 2.747 1.264 -9.817 1.00 90.94 155 MET A O 1
ATOM 1220 N N . GLY A 1 156 ? 1.174 1.973 -8.371 1.00 91.38 156 GLY A N 1
ATOM 1221 C CA . GLY A 1 156 ? 0.017 1.725 -9.218 1.00 91.38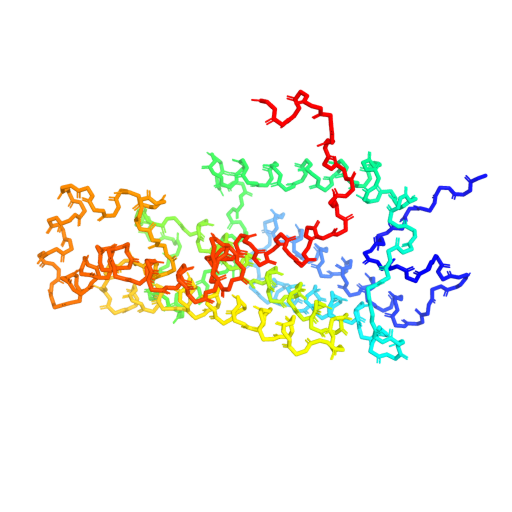 156 GLY A CA 1
ATOM 1222 C C . GLY A 1 156 ? 0.026 2.601 -10.469 1.00 91.38 156 GLY A C 1
ATOM 1223 O O . GLY A 1 156 ? -0.057 2.067 -11.571 1.00 91.38 156 GLY A O 1
ATOM 1224 N N . VAL A 1 157 ? 0.256 3.915 -10.340 1.00 91.19 157 VAL A N 1
ATOM 1225 C CA . VAL A 1 157 ? 0.395 4.827 -11.497 1.00 91.19 157 VAL A CA 1
ATOM 1226 C C . VAL A 1 157 ? 1.517 4.373 -12.436 1.00 91.19 157 VAL A C 1
ATOM 1228 O O . VAL A 1 157 ? 1.308 4.281 -13.648 1.00 91.19 157 VAL A O 1
ATOM 1231 N N . ARG A 1 158 ? 2.687 4.000 -11.898 1.00 88.56 158 ARG A N 1
ATOM 1232 C CA . ARG A 1 158 ? 3.781 3.427 -12.705 1.00 88.56 158 ARG A CA 1
ATOM 1233 C C . ARG A 1 158 ? 3.336 2.172 -13.460 1.00 88.56 158 ARG A C 1
ATOM 1235 O O . ARG A 1 158 ? 3.629 2.026 -14.647 1.00 88.56 158 ARG A O 1
ATOM 1242 N N . ALA A 1 159 ? 2.659 1.251 -12.779 1.00 89.25 159 ALA A N 1
ATOM 1243 C CA . ALA A 1 159 ? 2.190 0.014 -13.391 1.00 89.25 159 ALA A CA 1
ATOM 1244 C C . ALA A 1 159 ? 1.129 0.272 -14.473 1.00 89.25 159 ALA A C 1
ATOM 1246 O O . ALA A 1 159 ? 1.197 -0.351 -15.532 1.00 89.25 159 ALA A O 1
ATOM 1247 N N . LEU A 1 160 ? 0.228 1.240 -14.278 1.00 90.94 160 LEU A N 1
ATOM 1248 C CA . LEU A 1 160 ? -0.737 1.667 -15.295 1.00 90.94 160 LEU A CA 1
ATOM 1249 C C . LEU A 1 160 ? -0.042 2.210 -16.551 1.00 90.94 160 LEU A C 1
ATOM 1251 O O . LEU A 1 160 ? -0.408 1.827 -17.662 1.00 90.94 160 LEU A O 1
ATOM 1255 N N . ILE A 1 161 ? 1.002 3.033 -16.393 1.00 88.31 161 ILE A N 1
ATOM 1256 C CA . ILE A 1 161 ? 1.798 3.550 -17.520 1.00 88.31 161 ILE A CA 1
ATOM 1257 C C . ILE A 1 161 ? 2.491 2.402 -18.270 1.00 88.31 161 ILE A C 1
ATOM 1259 O O . ILE A 1 161 ? 2.418 2.327 -19.500 1.00 88.31 161 ILE A O 1
ATOM 1263 N N . ARG A 1 162 ? 3.134 1.479 -17.542 1.00 84.56 162 ARG A N 1
ATOM 1264 C CA . ARG A 1 162 ? 3.911 0.369 -18.125 1.00 84.56 162 ARG A CA 1
ATOM 1265 C C . ARG A 1 162 ? 3.026 -0.664 -18.829 1.00 84.56 162 ARG A C 1
ATOM 1267 O O . ARG A 1 162 ? 3.331 -1.099 -19.943 1.00 84.56 162 ARG A O 1
ATOM 1274 N N . TYR A 1 163 ? 1.913 -1.040 -18.204 1.00 88.25 163 TYR A N 1
ATOM 1275 C CA . TYR A 1 163 ? 1.025 -2.108 -18.670 1.00 88.25 163 TYR A CA 1
ATOM 1276 C C . TYR A 1 163 ? -0.185 -1.610 -19.476 1.00 88.25 163 TYR A C 1
ATOM 1278 O O . TYR A 1 163 ? -1.090 -2.394 -19.754 1.00 88.25 163 TYR A O 1
ATOM 1286 N N . ARG A 1 164 ? -0.173 -0.351 -19.945 1.00 88.38 164 ARG A N 1
ATOM 1287 C CA . ARG A 1 164 ? -1.262 0.279 -20.725 1.00 88.38 164 ARG A CA 1
ATOM 1288 C C . ARG A 1 164 ? -1.716 -0.473 -21.984 1.00 88.38 164 ARG A C 1
ATOM 1290 O O . ARG A 1 164 ? -2.789 -0.196 -22.499 1.00 88.38 164 ARG A O 1
ATOM 1297 N N . HIS A 1 165 ? -0.916 -1.413 -22.490 1.00 88.62 165 HIS A N 1
ATOM 1298 C CA . HIS A 1 165 ? -1.291 -2.260 -23.626 1.00 88.62 165 HIS A CA 1
ATOM 1299 C C . HIS A 1 165 ? -2.348 -3.318 -23.268 1.00 88.62 165 HIS A C 1
ATOM 1301 O O . HIS A 1 165 ? -3.057 -3.788 -24.152 1.00 88.62 165 HIS A O 1
ATOM 1307 N N . SER A 1 166 ? -2.452 -3.721 -21.996 1.00 92.25 166 SER A N 1
ATOM 1308 C CA . SER A 1 166 ? -3.335 -4.802 -21.558 1.00 92.25 166 SER A CA 1
ATOM 1309 C C . SER A 1 166 ? -4.453 -4.265 -20.673 1.00 92.25 166 SER A C 1
ATOM 1311 O O . SER A 1 166 ? -4.219 -3.848 -19.537 1.00 92.25 166 SER A O 1
ATOM 1313 N N . ARG A 1 167 ? -5.697 -4.345 -21.168 1.00 92.56 167 ARG A N 1
ATOM 1314 C CA . ARG A 1 167 ? -6.893 -3.964 -20.394 1.00 92.56 167 ARG A CA 1
ATOM 1315 C C . ARG A 1 167 ? -6.976 -4.729 -19.075 1.00 92.56 167 ARG A C 1
ATOM 1317 O O . ARG A 1 167 ? -7.321 -4.143 -18.058 1.00 92.56 167 ARG A O 1
ATOM 1324 N N . TYR A 1 168 ? -6.601 -6.008 -19.083 1.00 90.88 168 TYR A N 1
ATOM 1325 C CA . TYR A 1 168 ? -6.582 -6.840 -17.883 1.00 90.88 168 TYR A CA 1
ATOM 1326 C C . TYR A 1 168 ? -5.681 -6.248 -16.791 1.00 90.88 168 TYR A C 1
ATOM 1328 O O . TYR A 1 168 ? -6.109 -6.100 -15.650 1.00 90.88 168 TYR A O 1
ATOM 1336 N N . GLN A 1 169 ? -4.453 -5.855 -17.142 1.00 90.38 169 GLN A N 1
ATOM 1337 C CA . GLN A 1 169 ? -3.503 -5.289 -16.182 1.00 90.38 169 GLN A CA 1
ATOM 1338 C C . GLN A 1 169 ? -3.955 -3.927 -15.655 1.00 90.38 169 GLN A C 1
ATOM 1340 O O . GLN A 1 169 ? -3.853 -3.668 -14.460 1.00 90.38 169 GLN A O 1
ATOM 1345 N N . VAL A 1 170 ? -4.510 -3.089 -16.534 1.00 92.88 170 VAL A N 1
ATOM 1346 C CA . VAL A 1 170 ? -5.047 -1.776 -16.161 1.00 92.88 170 VAL A CA 1
ATOM 1347 C C . VAL A 1 170 ? -6.184 -1.914 -15.147 1.00 92.88 170 VAL A C 1
ATOM 1349 O O . VAL A 1 170 ? -6.138 -1.276 -14.098 1.00 92.88 170 VAL A O 1
ATOM 1352 N N . ILE A 1 171 ? -7.171 -2.778 -15.417 1.00 93.75 171 ILE A N 1
ATOM 1353 C CA . ILE A 1 171 ? -8.313 -2.978 -14.509 1.00 93.75 171 ILE A CA 1
ATOM 1354 C C . ILE A 1 171 ? -7.835 -3.595 -13.189 1.00 93.75 171 ILE A C 1
ATOM 1356 O O . ILE A 1 171 ? -8.263 -3.161 -12.123 1.00 93.75 171 ILE A O 1
ATOM 1360 N N . ARG A 1 172 ? -6.903 -4.554 -13.240 1.00 92.38 172 ARG A N 1
ATOM 1361 C CA . ARG A 1 172 ? -6.327 -5.185 -12.047 1.00 92.38 172 ARG A CA 1
ATOM 1362 C C . ARG A 1 172 ? -5.649 -4.169 -11.128 1.00 92.38 172 ARG A C 1
ATOM 1364 O O . ARG A 1 172 ? -5.950 -4.116 -9.938 1.00 92.38 172 ARG A O 1
ATOM 1371 N N . THR A 1 173 ? -4.765 -3.336 -11.674 1.00 93.38 173 THR A N 1
ATOM 1372 C CA . THR A 1 173 ? -4.071 -2.300 -10.897 1.00 93.38 173 THR A CA 1
ATOM 1373 C C . THR A 1 173 ? -5.042 -1.240 -10.376 1.00 93.38 173 THR A C 1
ATOM 1375 O O . THR A 1 173 ? -4.948 -0.867 -9.208 1.00 93.38 173 THR A O 1
ATOM 1378 N N . ALA A 1 174 ? -6.008 -0.806 -11.192 1.00 94.69 174 ALA A N 1
ATOM 1379 C CA . ALA A 1 174 ? -7.034 0.144 -10.763 1.00 94.69 174 ALA A CA 1
ATOM 1380 C C . ALA A 1 174 ? -7.899 -0.412 -9.618 1.00 94.69 174 ALA A C 1
ATOM 1382 O O . ALA A 1 174 ? -8.168 0.305 -8.657 1.00 94.69 174 ALA A O 1
ATOM 1383 N N . SER A 1 175 ? -8.271 -1.695 -9.682 1.00 94.38 175 SER A N 1
ATOM 1384 C CA . SER A 1 175 ? -9.018 -2.385 -8.625 1.00 94.38 175 SER A CA 1
ATOM 1385 C C . SER A 1 175 ? -8.261 -2.354 -7.301 1.00 94.38 175 SER A C 1
ATOM 1387 O O . SER A 1 175 ? -8.803 -1.897 -6.298 1.00 94.38 175 SER A O 1
ATOM 1389 N N . VAL A 1 176 ? -6.987 -2.760 -7.286 1.00 93.69 176 VAL A N 1
ATOM 1390 C CA . VAL A 1 176 ? -6.219 -2.792 -6.030 1.00 93.69 176 VAL A CA 1
ATOM 1391 C C . VAL A 1 176 ? -6.000 -1.388 -5.461 1.00 93.69 176 VAL A C 1
ATOM 1393 O O . VAL A 1 176 ? -6.109 -1.201 -4.252 1.00 93.69 176 VAL A O 1
ATOM 1396 N N . MET A 1 177 ? -5.754 -0.382 -6.308 1.00 94.75 177 MET A N 1
ATOM 1397 C CA . MET A 1 177 ? -5.676 1.015 -5.858 1.00 94.75 177 MET A CA 1
ATOM 1398 C C . MET A 1 177 ? -6.997 1.483 -5.233 1.00 94.75 177 MET A C 1
ATOM 1400 O O . MET A 1 177 ? -6.983 2.129 -4.187 1.00 94.75 177 MET A O 1
ATOM 1404 N N . PHE A 1 178 ? -8.131 1.130 -5.843 1.00 95.44 178 PHE A N 1
ATOM 1405 C CA . PHE A 1 178 ? -9.462 1.467 -5.343 1.00 95.44 178 PHE A CA 1
ATOM 1406 C C . PHE A 1 178 ? -9.764 0.804 -3.994 1.00 95.44 178 PHE A C 1
ATOM 1408 O O . PHE A 1 178 ? -10.190 1.491 -3.067 1.00 95.44 178 PHE A O 1
ATOM 1415 N N . PHE A 1 179 ? -9.502 -0.497 -3.844 1.00 94.25 179 PHE A N 1
ATOM 1416 C CA . PHE A 1 179 ? -9.715 -1.192 -2.570 1.00 94.25 179 PHE A CA 1
ATOM 1417 C C . PHE A 1 179 ? -8.764 -0.698 -1.478 1.00 94.25 179 PHE A C 1
ATOM 1419 O O . PHE A 1 179 ? -9.209 -0.482 -0.352 1.00 94.25 179 PHE A O 1
ATOM 1426 N N . GLN A 1 180 ? -7.493 -0.441 -1.807 1.00 94.56 180 GLN A N 1
ATOM 1427 C CA . GLN A 1 180 ? -6.529 0.099 -0.850 1.00 94.56 180 GLN A CA 1
ATOM 1428 C C . GLN A 1 180 ? -6.938 1.492 -0.353 1.00 94.56 180 GLN A C 1
ATOM 1430 O O . GLN A 1 180 ? -6.944 1.746 0.849 1.00 94.56 180 GLN A O 1
ATOM 1435 N N . LEU A 1 181 ? -7.288 2.404 -1.262 1.00 94.12 181 LEU A N 1
ATOM 1436 C CA . LEU A 1 181 ? -7.649 3.773 -0.898 1.00 94.12 181 LEU A CA 1
ATOM 1437 C C . LEU A 1 181 ? -9.037 3.842 -0.251 1.00 94.12 181 LEU A C 1
ATOM 1439 O O . LEU A 1 181 ? -9.202 4.500 0.770 1.00 94.12 181 LEU A O 1
ATOM 1443 N N . GLY A 1 182 ? -10.029 3.159 -0.817 1.00 93.75 182 GLY A N 1
ATOM 1444 C CA . GLY A 1 182 ? -11.410 3.188 -0.343 1.00 93.75 182 GLY A CA 1
ATOM 1445 C C . GLY A 1 182 ? -11.631 2.306 0.882 1.00 93.75 182 GLY A C 1
ATOM 1446 O O . GLY A 1 182 ? -11.869 2.806 1.977 1.00 93.75 182 GLY A O 1
ATOM 1447 N N . PHE A 1 183 ? -11.556 0.990 0.693 1.00 91.62 183 PHE A N 1
ATOM 1448 C CA . PHE A 1 183 ? -11.984 0.002 1.688 1.00 91.62 183 PHE A CA 1
ATOM 1449 C C . PHE A 1 183 ? -10.958 -0.264 2.792 1.00 91.62 183 PHE A C 1
ATOM 1451 O O . PHE A 1 183 ? -11.364 -0.560 3.915 1.00 91.62 183 PHE A O 1
ATOM 1458 N N . ALA A 1 184 ? -9.661 -0.144 2.497 1.00 90.56 184 ALA A N 1
ATOM 1459 C CA . ALA A 1 184 ? -8.609 -0.378 3.485 1.00 90.56 184 ALA A CA 1
ATOM 1460 C C . ALA A 1 184 ? -8.182 0.898 4.233 1.00 90.56 184 ALA A C 1
ATOM 1462 O O . ALA A 1 184 ? -7.788 0.817 5.392 1.00 90.56 184 ALA A O 1
ATOM 1463 N N . PHE A 1 185 ? -8.265 2.077 3.601 1.00 91.56 185 PHE A N 1
ATOM 1464 C CA . PHE A 1 185 ? -7.805 3.335 4.201 1.00 91.56 185 PHE A CA 1
ATOM 1465 C C . PHE A 1 185 ? -8.939 4.308 4.545 1.00 91.56 185 PHE A C 1
ATOM 1467 O O . PHE A 1 185 ? -9.104 4.647 5.714 1.00 91.56 185 PHE A O 1
ATOM 1474 N N . LEU A 1 186 ? -9.742 4.769 3.583 1.00 92.50 186 LEU A N 1
ATOM 1475 C CA . LEU A 1 186 ? -10.738 5.818 3.843 1.00 92.50 186 LEU A CA 1
ATOM 1476 C C . LEU A 1 186 ? -11.900 5.342 4.716 1.00 92.50 186 LEU A C 1
ATOM 1478 O O . LEU A 1 186 ? -12.176 5.969 5.734 1.00 92.50 186 LEU A O 1
ATOM 1482 N N . ILE A 1 187 ? -12.572 4.250 4.342 1.00 91.62 187 ILE A N 1
ATOM 1483 C CA . ILE A 1 187 ? -13.767 3.765 5.051 1.00 91.62 187 ILE A CA 1
ATOM 1484 C C . ILE A 1 187 ? -13.466 3.475 6.532 1.00 91.62 187 ILE A C 1
ATOM 1486 O O . ILE A 1 187 ? -14.191 4.003 7.375 1.00 91.62 187 ILE A O 1
ATOM 1490 N N . PRO A 1 188 ? -12.402 2.729 6.896 1.00 89.12 188 PRO A N 1
ATOM 1491 C CA . PRO A 1 188 ? -12.108 2.443 8.301 1.00 89.12 188 PRO A CA 1
ATOM 1492 C C . PRO A 1 188 ? -11.803 3.705 9.119 1.00 89.12 188 PRO A C 1
ATOM 1494 O O . PRO A 1 188 ? -12.229 3.818 10.266 1.00 89.12 188 PRO A O 1
ATOM 1497 N N . ASN A 1 189 ? -11.118 4.688 8.524 1.00 88.50 189 ASN A N 1
ATOM 1498 C CA . ASN A 1 189 ? -10.844 5.956 9.198 1.00 88.50 189 ASN A CA 1
ATOM 1499 C C . ASN A 1 189 ? -12.102 6.824 9.332 1.00 88.50 189 ASN A C 1
ATOM 1501 O O . ASN A 1 189 ? -12.319 7.408 10.386 1.00 88.50 189 ASN A O 1
ATOM 1505 N N . ILE A 1 190 ? -12.974 6.866 8.323 1.00 89.81 190 ILE A N 1
ATOM 1506 C CA . ILE A 1 190 ? -14.253 7.589 8.410 1.00 89.81 190 ILE A CA 1
ATOM 1507 C C . ILE A 1 190 ? -15.169 6.958 9.468 1.00 89.81 190 ILE A C 1
ATOM 1509 O O . ILE A 1 190 ? -15.849 7.684 10.189 1.00 89.81 190 ILE A O 1
ATOM 1513 N N . LEU A 1 191 ? -15.166 5.627 9.608 1.00 87.38 191 LEU A N 1
ATOM 1514 C CA . LEU A 1 191 ? -15.921 4.935 10.659 1.00 87.38 191 LEU A CA 1
ATOM 1515 C C . LEU A 1 191 ? -15.515 5.409 12.059 1.00 87.38 191 LEU A C 1
ATOM 1517 O O . LEU A 1 191 ? -16.389 5.711 12.870 1.00 87.38 191 LEU A O 1
ATOM 1521 N N . LEU A 1 192 ? -14.215 5.584 12.308 1.00 85.75 192 LEU A N 1
ATOM 1522 C CA . LEU A 1 192 ? -13.726 6.139 13.573 1.00 85.75 192 LEU A CA 1
ATOM 1523 C C . LEU A 1 192 ? -14.284 7.543 13.848 1.00 85.75 192 LEU A C 1
ATOM 1525 O O . LEU A 1 192 ? -14.688 7.830 14.971 1.00 85.75 192 LEU A O 1
ATOM 1529 N N . LYS A 1 193 ? -14.399 8.392 12.819 1.00 86.12 193 LYS A N 1
ATOM 1530 C CA . LYS A 1 193 ? -14.986 9.738 12.953 1.00 86.12 193 LYS A CA 1
ATOM 1531 C C . LYS A 1 193 ? -16.466 9.710 13.326 1.00 86.12 193 LYS A C 1
ATOM 1533 O O . LYS A 1 193 ? -16.965 10.645 13.946 1.00 86.12 193 LYS A O 1
ATOM 1538 N N . LEU A 1 194 ? -17.168 8.645 12.951 1.00 86.81 194 LEU A N 1
ATOM 1539 C CA . LEU A 1 194 ? -18.569 8.407 13.297 1.00 86.81 194 LEU A CA 1
ATOM 1540 C C . LEU A 1 194 ? -18.733 7.697 14.654 1.00 86.81 194 LEU A C 1
ATOM 1542 O O . LEU A 1 194 ? -19.827 7.216 14.956 1.00 86.81 194 LEU A O 1
ATOM 1546 N N . ASN A 1 195 ? -17.665 7.607 15.460 1.00 84.38 195 ASN A N 1
ATOM 1547 C CA . ASN A 1 195 ? -17.613 6.838 16.707 1.00 84.38 195 ASN A CA 1
ATOM 1548 C C . ASN A 1 195 ? -18.019 5.363 16.519 1.00 84.38 195 ASN A C 1
ATOM 1550 O O . ASN A 1 195 ? -18.613 4.754 17.408 1.00 84.38 195 ASN A O 1
ATOM 1554 N N . GLN A 1 196 ? -17.731 4.795 15.344 1.00 85.62 196 GLN A N 1
ATOM 1555 C CA . GLN A 1 196 ? -17.940 3.383 15.022 1.00 85.62 196 GLN A CA 1
ATOM 1556 C C . GLN A 1 196 ? -16.616 2.612 15.131 1.00 85.62 196 GLN A C 1
ATOM 1558 O O . GLN A 1 196 ? -15.539 3.206 15.012 1.00 85.62 196 GLN A O 1
ATOM 1563 N N . PRO A 1 197 ? -16.665 1.287 15.347 1.00 84.12 197 PRO A N 1
ATOM 1564 C CA . PRO A 1 197 ? -15.464 0.483 15.499 1.00 84.12 197 PRO A CA 1
ATOM 1565 C C . PRO A 1 197 ? -14.661 0.449 14.197 1.00 84.12 197 PRO A C 1
ATOM 1567 O O . PRO A 1 197 ? -15.213 0.409 13.094 1.00 84.12 197 PRO A O 1
ATOM 1570 N N . TYR A 1 198 ? -13.334 0.457 14.331 1.00 83.25 198 TYR A N 1
ATOM 1571 C CA . TYR A 1 198 ? -12.439 0.290 13.194 1.00 83.25 198 TYR A CA 1
ATOM 1572 C C . TYR A 1 198 ? -12.609 -1.113 12.613 1.00 83.25 198 TYR A C 1
ATOM 1574 O O . TYR A 1 198 ? -12.389 -2.109 13.302 1.00 83.25 198 TYR A O 1
ATOM 1582 N N . PHE A 1 199 ? -12.950 -1.186 11.331 1.00 85.00 199 PHE A N 1
ATOM 1583 C CA . PHE A 1 199 ? -13.093 -2.446 10.619 1.00 85.00 199 PHE A CA 1
ATOM 1584 C C . PHE A 1 199 ? -12.597 -2.289 9.187 1.00 85.00 199 PHE A C 1
ATOM 1586 O O . PHE A 1 199 ? -13.023 -1.384 8.466 1.00 85.00 199 PHE A O 1
ATOM 1593 N N . GLU A 1 200 ? -11.682 -3.164 8.777 1.00 85.75 200 GLU A N 1
ATOM 1594 C CA . GLU A 1 200 ? -11.079 -3.121 7.448 1.00 85.75 200 GLU A CA 1
ATOM 1595 C C . GLU A 1 200 ? -11.758 -4.145 6.546 1.00 85.75 200 GLU A C 1
ATOM 1597 O O . GLU A 1 200 ? -11.511 -5.343 6.619 1.00 85.75 200 GLU A O 1
ATOM 1602 N N . TRP A 1 201 ? -12.604 -3.655 5.654 1.00 85.25 201 TRP A N 1
ATOM 1603 C CA . TRP A 1 201 ? -13.492 -4.472 4.831 1.00 85.25 201 TRP A CA 1
ATOM 1604 C C . TRP A 1 201 ? -12.770 -5.372 3.826 1.00 85.25 201 TRP A C 1
ATOM 1606 O O . TRP A 1 201 ? -13.340 -6.347 3.339 1.00 85.25 201 TRP A O 1
ATOM 1616 N N . THR A 1 202 ? -11.518 -5.053 3.499 1.00 85.88 202 THR A N 1
ATOM 1617 C CA . THR A 1 202 ? -10.668 -5.898 2.657 1.00 85.88 202 THR A CA 1
ATOM 1618 C C . THR A 1 202 ? -10.137 -7.113 3.396 1.00 85.88 202 THR A C 1
ATOM 1620 O O . THR A 1 202 ? -9.694 -8.047 2.740 1.00 85.88 202 THR A O 1
ATOM 1623 N N . ASN A 1 203 ? -10.172 -7.137 4.727 1.00 84.94 203 ASN A N 1
ATOM 1624 C CA . ASN A 1 203 ? -9.665 -8.267 5.481 1.00 84.94 203 ASN A CA 1
ATOM 1625 C C . ASN A 1 203 ? -10.716 -9.351 5.638 1.00 84.94 203 ASN A C 1
ATOM 1627 O O . ASN A 1 203 ? -11.792 -9.152 6.185 1.00 84.94 203 ASN A O 1
ATOM 1631 N N . ILE A 1 204 ? -10.364 -10.521 5.121 1.00 84.25 204 ILE A N 1
ATOM 1632 C CA . ILE A 1 204 ? -11.256 -11.666 5.031 1.00 84.25 204 ILE A CA 1
ATOM 1633 C C . ILE A 1 204 ? -10.811 -12.693 6.065 1.00 84.25 204 ILE A C 1
ATOM 1635 O O . ILE A 1 204 ? -9.623 -13.001 6.197 1.00 84.25 204 ILE A O 1
ATOM 1639 N N . TRP A 1 205 ? -11.761 -13.252 6.800 1.00 81.31 205 TRP A N 1
ATOM 1640 C CA . TRP A 1 205 ? -11.511 -14.386 7.682 1.00 81.31 205 TRP A CA 1
ATOM 1641 C C . TRP A 1 205 ? -11.162 -15.640 6.848 1.00 81.31 205 TRP A C 1
ATOM 1643 O O . TRP A 1 205 ? -11.787 -15.849 5.812 1.00 81.31 205 TRP A O 1
ATOM 1653 N N . PRO A 1 206 ? -10.173 -16.487 7.203 1.00 78.38 206 PRO A N 1
ATOM 1654 C CA . PRO A 1 206 ? -9.421 -16.550 8.459 1.00 78.38 206 PRO A CA 1
ATOM 1655 C C . PRO A 1 206 ? -8.118 -15.728 8.492 1.00 78.38 206 PRO A C 1
ATOM 1657 O O . PRO A 1 206 ? -7.394 -15.797 9.482 1.00 78.38 206 PRO A O 1
ATOM 1660 N N . LEU A 1 207 ? -7.788 -14.942 7.457 1.00 76.94 207 LEU A N 1
ATOM 1661 C CA . LEU A 1 207 ? -6.537 -14.163 7.435 1.00 76.94 207 LEU A CA 1
ATOM 1662 C C . LEU A 1 207 ? -6.472 -13.154 8.598 1.00 76.94 207 LEU A C 1
ATOM 1664 O O . LEU A 1 207 ? -5.421 -12.989 9.215 1.00 76.94 207 LEU A O 1
ATOM 1668 N N . ARG A 1 208 ? -7.609 -12.533 8.939 1.00 81.12 208 ARG A N 1
ATOM 1669 C CA . ARG A 1 208 ? -7.800 -11.713 10.150 1.00 81.12 208 ARG A CA 1
ATOM 1670 C C . ARG A 1 208 ? -8.730 -12.398 11.151 1.00 81.12 208 ARG A C 1
ATOM 1672 O O . ARG A 1 208 ? -9.810 -11.921 11.470 1.00 81.12 208 ARG A O 1
ATOM 1679 N N . TYR A 1 209 ? -8.296 -13.551 11.654 1.00 82.94 209 TYR A N 1
ATOM 1680 C CA . TYR A 1 209 ? -9.100 -14.391 12.547 1.00 82.94 209 TYR A CA 1
ATOM 1681 C C . TYR A 1 209 ? -9.556 -13.709 13.851 1.00 82.94 209 TYR A C 1
ATOM 1683 O O . TYR A 1 209 ? -10.619 -14.048 14.364 1.00 82.94 209 TYR A O 1
ATOM 1691 N N . TYR A 1 210 ? -8.793 -12.742 14.370 1.00 80.56 210 TYR A N 1
ATOM 1692 C CA . TYR A 1 210 ? -9.090 -12.089 15.648 1.00 80.56 210 TYR A CA 1
ATOM 1693 C C . TYR A 1 210 ? -10.347 -11.212 15.639 1.00 80.56 210 TYR A C 1
ATOM 1695 O O . TYR A 1 210 ? -10.921 -10.981 16.697 1.00 80.56 210 TYR A O 1
ATOM 1703 N N . GLU A 1 211 ? -10.820 -10.770 14.472 1.00 79.31 211 GLU A N 1
ATOM 1704 C CA . GLU A 1 211 ? -12.049 -9.967 14.366 1.00 79.31 211 GLU A CA 1
ATOM 1705 C C . GLU A 1 211 ? -13.309 -10.758 14.739 1.00 79.31 211 GLU A C 1
ATOM 1707 O O . GLU A 1 211 ? -14.292 -10.179 15.192 1.00 79.31 211 GLU A O 1
ATOM 1712 N N . LEU A 1 212 ? -13.268 -12.086 14.584 1.00 82.56 212 LEU A N 1
ATOM 1713 C CA . LEU A 1 212 ? -14.357 -12.998 14.945 1.00 82.56 212 LEU A CA 1
ATOM 1714 C C . LEU A 1 212 ? -14.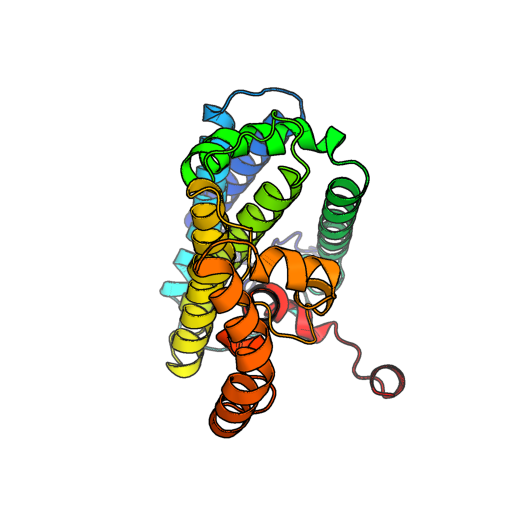083 -13.758 16.254 1.00 82.56 212 LEU A C 1
ATOM 1716 O O . LEU A 1 212 ? -14.793 -14.713 16.569 1.00 82.56 212 LEU A O 1
ATOM 1720 N N . TRP A 1 213 ? -13.066 -13.360 17.028 1.00 85.00 213 TRP A N 1
ATOM 1721 C CA . TRP A 1 213 ? -12.843 -13.932 18.359 1.00 85.00 213 TRP A CA 1
ATOM 1722 C C . TRP A 1 213 ? -14.001 -13.542 19.289 1.00 85.00 213 TRP A C 1
ATOM 1724 O O . TRP A 1 213 ? -14.456 -12.404 19.184 1.00 85.00 213 TRP A O 1
ATOM 1734 N N . PRO A 1 214 ? -14.462 -14.410 20.212 1.00 84.94 214 PRO A N 1
ATOM 1735 C CA . PRO A 1 214 ? -15.532 -14.121 21.169 1.00 84.94 214 PRO A CA 1
ATOM 1736 C C . PRO A 1 214 ? -15.597 -12.685 21.712 1.00 84.94 214 PRO A C 1
ATOM 1738 O O . PRO A 1 214 ? -16.662 -12.075 21.660 1.00 84.94 214 PRO A O 1
ATOM 1741 N N . ASP A 1 215 ? -14.479 -12.106 22.153 1.00 84.75 215 ASP A N 1
ATOM 1742 C CA . ASP A 1 215 ? 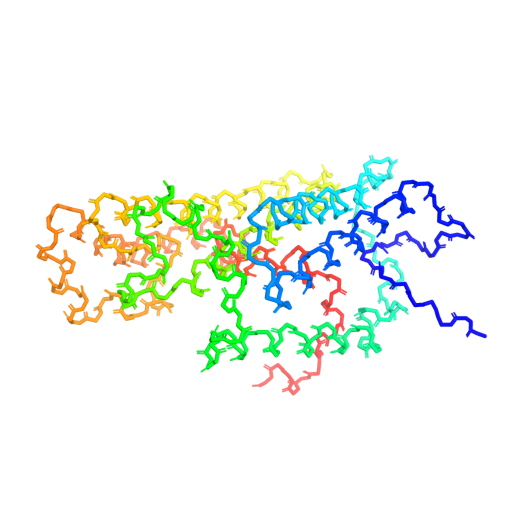-14.457 -10.748 22.717 1.00 84.75 215 ASP A CA 1
ATOM 1743 C C . ASP A 1 215 ? -14.748 -9.668 21.663 1.00 84.75 215 ASP A C 1
ATOM 1745 O O . ASP A 1 215 ? -15.553 -8.764 21.877 1.00 84.75 215 ASP A O 1
ATOM 1749 N N . SER A 1 216 ? -14.141 -9.784 20.479 1.00 84.00 216 SER A N 1
ATOM 1750 C CA . SER A 1 216 ? -14.374 -8.849 19.368 1.00 84.00 216 SER A CA 1
ATOM 1751 C C . SER A 1 216 ? -15.759 -9.043 18.754 1.00 84.00 216 SER A C 1
ATOM 1753 O O . SER A 1 216 ? -16.433 -8.074 18.409 1.00 84.00 216 SER A O 1
ATOM 1755 N N . ALA A 1 217 ? -16.220 -10.291 18.675 1.00 84.88 217 ALA A N 1
ATOM 1756 C CA . ALA A 1 217 ? -17.523 -10.640 18.139 1.00 84.88 217 ALA A CA 1
ATOM 1757 C C . ALA A 1 217 ? -18.663 -10.150 19.036 1.00 84.88 217 ALA A C 1
ATOM 1759 O O . ALA A 1 217 ? -19.635 -9.582 18.546 1.00 84.88 217 ALA A O 1
ATOM 1760 N N . THR A 1 218 ? -18.538 -10.312 20.352 1.00 86.06 218 THR A N 1
ATOM 1761 C CA . THR A 1 218 ? -19.522 -9.776 21.304 1.00 86.06 218 THR A CA 1
ATOM 1762 C C . THR A 1 218 ? -19.518 -8.251 21.312 1.00 86.06 218 THR A C 1
ATOM 1764 O O . THR A 1 218 ? -20.593 -7.654 21.268 1.00 86.06 218 THR A O 1
ATOM 1767 N N . TYR A 1 219 ? -18.341 -7.619 21.264 1.00 86.06 219 TYR A N 1
ATOM 1768 C CA . TYR A 1 219 ? -18.220 -6.167 21.138 1.00 86.06 219 TYR A CA 1
ATOM 1769 C C . TYR A 1 219 ? -18.915 -5.635 19.877 1.00 86.06 219 TYR A C 1
ATOM 1771 O O . TYR A 1 219 ? -19.762 -4.744 19.962 1.00 86.06 219 TYR A O 1
ATOM 1779 N N . LEU A 1 220 ? -18.632 -6.213 18.706 1.00 85.81 220 LEU A N 1
ATOM 1780 C CA . LEU A 1 220 ? -19.280 -5.813 17.456 1.00 85.81 220 LEU A CA 1
ATOM 1781 C C . LEU A 1 220 ? -20.790 -6.091 17.486 1.00 85.81 220 LEU A C 1
ATOM 1783 O O . LEU A 1 220 ? -21.566 -5.247 17.055 1.00 85.81 220 LEU A O 1
ATOM 1787 N N . ALA A 1 221 ? -21.240 -7.212 18.053 1.00 86.19 221 ALA A N 1
ATOM 1788 C CA . ALA A 1 221 ? -22.669 -7.523 18.146 1.00 86.19 221 ALA A CA 1
ATOM 1789 C C . ALA A 1 221 ? -23.446 -6.521 19.019 1.00 86.19 221 ALA A C 1
ATOM 1791 O O . ALA A 1 221 ? -24.624 -6.274 18.772 1.00 86.19 221 ALA A O 1
ATOM 1792 N N . GLN A 1 222 ? -22.789 -5.936 20.023 1.00 85.50 222 GLN A N 1
ATOM 1793 C CA . GLN A 1 222 ? -23.374 -4.935 20.921 1.00 85.50 222 GLN A CA 1
ATOM 1794 C C . GLN A 1 222 ? -23.239 -3.499 20.386 1.00 85.50 222 GLN A C 1
ATOM 1796 O O . GLN A 1 222 ? -23.876 -2.580 20.906 1.00 85.50 222 GLN A O 1
ATOM 1801 N N . THR A 1 223 ? -22.439 -3.286 19.336 1.00 83.94 223 THR A N 1
ATOM 1802 C CA . THR A 1 223 ? -22.158 -1.954 18.790 1.00 83.94 223 THR A CA 1
ATOM 1803 C C . THR A 1 223 ? -23.153 -1.569 17.694 1.00 83.94 223 THR A C 1
ATOM 1805 O O . THR A 1 223 ? -22.884 -1.701 16.497 1.00 83.94 223 THR A O 1
ATOM 1808 N N . GLY A 1 224 ? -24.309 -1.049 18.119 1.00 86.62 224 GLY A N 1
ATOM 1809 C CA . GLY A 1 224 ? -25.330 -0.478 17.234 1.00 86.62 224 GLY A CA 1
ATOM 1810 C C . GLY A 1 224 ? -25.756 -1.412 16.093 1.00 86.62 224 GLY A C 1
ATOM 1811 O O . GLY A 1 224 ? -25.676 -2.630 16.198 1.00 86.62 224 GLY A O 1
ATOM 1812 N N . TRP A 1 225 ? -26.216 -0.842 14.976 1.00 84.81 225 TRP A N 1
ATOM 1813 C CA . TRP A 1 225 ? -26.574 -1.623 13.782 1.00 84.81 225 TRP A CA 1
ATOM 1814 C C . TRP A 1 225 ? -25.363 -1.950 12.894 1.00 84.81 225 TRP A C 1
ATOM 1816 O O . TRP A 1 225 ? -25.399 -2.908 12.125 1.00 84.81 225 TRP A O 1
ATOM 1826 N N . VAL A 1 226 ? -24.286 -1.165 12.994 1.00 86.88 226 VAL A N 1
ATOM 1827 C CA . VAL A 1 226 ? -23.098 -1.277 12.135 1.00 86.88 226 VAL A CA 1
ATOM 1828 C C . VAL A 1 226 ? -22.243 -2.488 12.513 1.00 86.88 226 VAL A C 1
ATOM 1830 O O . VAL A 1 226 ? -21.760 -3.196 11.631 1.00 86.88 226 VAL A O 1
ATOM 1833 N N . GLY A 1 227 ? -22.074 -2.761 13.807 1.00 86.75 227 GLY A N 1
ATOM 1834 C CA . GLY A 1 227 ? -21.245 -3.868 14.275 1.00 86.75 227 GLY A CA 1
ATOM 1835 C C . GLY A 1 227 ? -21.754 -5.255 13.840 1.00 86.75 227 GLY A C 1
ATOM 1836 O O . GLY A 1 227 ? -20.962 -6.032 13.301 1.00 86.75 227 GLY A O 1
ATOM 1837 N N . PRO A 1 228 ? -23.066 -5.561 13.915 1.00 88.19 228 PRO A N 1
ATOM 1838 C CA . PRO A 1 228 ? -23.624 -6.778 13.321 1.00 88.19 228 PRO A CA 1
ATOM 1839 C C . PRO A 1 228 ? -23.396 -6.896 11.806 1.00 88.19 228 PRO A C 1
ATOM 1841 O O . PRO A 1 228 ? -23.138 -7.994 11.313 1.00 88.19 228 PRO A O 1
ATOM 1844 N N . VAL A 1 229 ? -23.434 -5.785 11.057 1.00 90.38 229 VAL A N 1
ATOM 1845 C CA . VAL A 1 229 ? -23.124 -5.786 9.613 1.00 90.38 229 VAL A CA 1
ATOM 1846 C C . VAL A 1 229 ? -21.656 -6.142 9.367 1.00 90.38 229 VAL A C 1
ATOM 1848 O O . VAL A 1 229 ? -21.366 -6.914 8.455 1.00 90.38 229 VAL A O 1
ATOM 1851 N N . MET A 1 230 ? -20.732 -5.640 10.190 1.00 89.75 230 MET A N 1
ATOM 1852 C CA . MET A 1 230 ? -19.307 -5.989 10.109 1.00 89.75 230 MET A CA 1
ATOM 1853 C C . MET A 1 230 ? -19.063 -7.470 10.415 1.00 89.75 230 MET A C 1
ATOM 1855 O O . MET A 1 230 ? -18.304 -8.124 9.702 1.00 89.75 230 MET A O 1
ATOM 1859 N N . LEU A 1 231 ? -19.757 -8.035 11.408 1.00 88.44 231 LEU A N 1
ATOM 1860 C CA . LEU A 1 231 ? -19.696 -9.475 11.691 1.00 88.44 231 LEU A CA 1
ATOM 1861 C C . LEU A 1 231 ? -20.235 -10.313 10.539 1.00 88.44 231 LEU A C 1
ATOM 1863 O O . LEU A 1 231 ? -19.598 -11.285 10.122 1.00 88.44 231 LEU A O 1
ATOM 1867 N N . PHE A 1 232 ? -21.387 -9.916 9.997 1.00 89.75 232 PHE A N 1
ATOM 1868 C CA . PHE A 1 232 ? -21.964 -10.573 8.834 1.00 89.75 232 PHE A CA 1
ATOM 1869 C C . PHE A 1 232 ? -21.022 -10.495 7.631 1.00 89.75 232 PHE A C 1
ATOM 1871 O O . PHE A 1 232 ? -20.854 -11.487 6.927 1.00 89.75 232 PHE A O 1
ATOM 1878 N N . TRP A 1 233 ? -20.354 -9.360 7.416 1.00 90.38 233 TRP A N 1
ATOM 1879 C CA . TRP A 1 233 ? -19.330 -9.231 6.382 1.00 90.38 233 TRP A CA 1
ATOM 1880 C C . TRP A 1 233 ? -18.123 -10.135 6.644 1.00 90.38 233 TRP A C 1
ATOM 1882 O O . TRP A 1 233 ? -17.674 -10.822 5.729 1.00 90.38 233 TRP A O 1
ATOM 1892 N N . GLY A 1 234 ? -17.612 -10.194 7.875 1.00 86.88 234 GLY A N 1
ATOM 1893 C CA . GLY A 1 234 ? -16.479 -11.053 8.236 1.00 86.88 234 GLY A CA 1
ATOM 1894 C C . GLY A 1 234 ? -16.746 -12.532 7.935 1.00 86.88 234 GLY A C 1
ATOM 1895 O O . GLY A 1 234 ? -15.924 -13.198 7.308 1.00 86.88 234 GLY A O 1
ATOM 1896 N N . ILE A 1 235 ? -17.934 -13.027 8.294 1.00 88.94 235 ILE A N 1
ATOM 1897 C CA . ILE A 1 235 ? -18.347 -14.417 8.038 1.00 88.94 235 ILE A CA 1
ATOM 1898 C C . ILE A 1 235 ? -18.738 -14.622 6.564 1.00 88.94 235 ILE A C 1
ATOM 1900 O O . ILE A 1 235 ? -18.300 -15.574 5.914 1.00 88.94 235 ILE A O 1
ATOM 1904 N N . GLY A 1 236 ? -19.552 -13.722 6.013 1.00 91.06 236 GLY A N 1
ATOM 1905 C CA . GLY A 1 236 ? -20.080 -13.801 4.651 1.00 91.06 236 GLY A CA 1
ATOM 1906 C C . GLY A 1 236 ? -19.004 -13.635 3.580 1.00 91.06 236 GLY A C 1
ATOM 1907 O O . GLY A 1 236 ? -19.066 -14.285 2.535 1.00 91.06 236 GLY A O 1
ATOM 1908 N N . SER A 1 237 ? -17.969 -12.834 3.840 1.00 89.25 237 SER A N 1
ATOM 1909 C CA . SER A 1 237 ? -16.833 -12.691 2.926 1.00 89.25 237 SER A CA 1
ATOM 1910 C C . SER A 1 237 ? -16.063 -14.008 2.765 1.00 89.25 237 SER A C 1
ATOM 1912 O O . SER A 1 237 ? -15.602 -14.328 1.667 1.00 89.25 237 SER A O 1
ATOM 1914 N N . PHE A 1 238 ? -15.989 -14.830 3.813 1.00 88.81 238 PHE A N 1
ATOM 1915 C CA . PHE A 1 238 ? -15.407 -16.165 3.728 1.00 88.81 238 PHE A CA 1
ATOM 1916 C C . PHE A 1 238 ? -16.365 -17.189 3.115 1.00 88.81 238 PHE A C 1
ATOM 1918 O O . PHE A 1 238 ? -15.994 -17.873 2.168 1.00 88.81 238 PHE A O 1
ATOM 1925 N N . LEU A 1 239 ? -17.593 -17.303 3.629 1.00 91.44 239 LEU A N 1
ATOM 1926 C CA . LEU A 1 239 ? -18.510 -18.383 3.237 1.00 91.44 239 LEU A CA 1
ATOM 1927 C C . LEU A 1 239 ? -19.159 -18.178 1.865 1.00 91.44 239 LEU A C 1
ATOM 1929 O O . LEU A 1 239 ? -19.512 -19.153 1.209 1.00 91.44 239 LEU A O 1
ATOM 1933 N N . ILE A 1 240 ? -19.336 -16.927 1.436 1.00 93.25 240 ILE A N 1
ATOM 1934 C CA . ILE A 1 240 ? -20.088 -16.582 0.223 1.00 93.25 240 ILE A CA 1
ATOM 1935 C C . ILE A 1 240 ? -19.160 -15.923 -0.797 1.00 93.25 240 ILE A C 1
ATOM 1937 O O . ILE A 1 240 ? -18.955 -16.453 -1.890 1.00 93.25 240 ILE A O 1
ATOM 1941 N N . LEU A 1 241 ? -18.558 -14.784 -0.439 1.00 91.38 241 LEU A N 1
ATOM 1942 C CA . LEU A 1 241 ? -17.777 -13.982 -1.386 1.00 91.38 241 LEU A CA 1
ATOM 1943 C C . LEU A 1 241 ? -16.543 -14.741 -1.892 1.00 91.38 241 LEU A C 1
ATOM 1945 O O . LEU A 1 241 ? -16.279 -14.752 -3.094 1.00 91.38 241 LEU A O 1
ATOM 1949 N N . THR A 1 242 ? -15.808 -15.406 -0.996 1.00 91.75 242 THR A N 1
ATOM 1950 C CA . THR A 1 242 ? -14.573 -16.115 -1.355 1.00 91.75 242 THR A CA 1
ATOM 1951 C C . THR A 1 242 ? -14.827 -17.273 -2.327 1.00 91.75 242 THR A C 1
ATOM 1953 O O . THR A 1 242 ? -14.149 -17.295 -3.357 1.00 91.75 242 THR A O 1
ATOM 1956 N N . PRO A 1 243 ? -15.786 -18.198 -2.107 1.00 91.88 243 PRO A N 1
ATOM 1957 C CA . PRO A 1 243 ? -16.123 -19.233 -3.084 1.00 91.88 243 PRO A CA 1
ATOM 1958 C C . PRO A 1 243 ? -16.567 -18.670 -4.434 1.00 91.88 243 PRO A C 1
ATOM 1960 O O . PRO A 1 243 ? -16.068 -19.119 -5.466 1.00 91.88 243 PRO A O 1
ATOM 1963 N N . ILE A 1 244 ? -17.434 -17.650 -4.435 1.00 93.88 244 ILE A N 1
ATOM 1964 C CA . ILE A 1 244 ? -17.937 -17.024 -5.667 1.00 93.88 244 ILE A CA 1
ATOM 1965 C C . ILE A 1 244 ? -16.785 -16.407 -6.467 1.00 93.88 244 ILE A C 1
ATOM 1967 O O . ILE A 1 244 ? -16.606 -16.710 -7.647 1.00 93.88 244 ILE A O 1
ATOM 1971 N N . LEU A 1 245 ? -15.955 -15.575 -5.835 1.00 91.69 245 LEU A N 1
ATOM 1972 C CA . LEU A 1 245 ? -14.835 -14.928 -6.520 1.00 91.69 245 LEU A CA 1
ATOM 1973 C C . LEU A 1 245 ? -13.745 -15.927 -6.916 1.00 91.69 245 LEU A C 1
ATOM 1975 O O . LEU A 1 245 ? -13.123 -15.763 -7.964 1.00 91.69 245 LEU A O 1
ATOM 1979 N N . THR A 1 246 ? -13.550 -16.994 -6.141 1.00 92.00 246 THR A N 1
ATOM 1980 C CA . THR A 1 246 ? -12.624 -18.075 -6.507 1.00 92.00 246 THR A CA 1
ATOM 1981 C C . THR A 1 246 ? -13.118 -18.852 -7.724 1.00 92.00 246 THR A C 1
ATOM 1983 O O . THR A 1 246 ? -12.295 -19.231 -8.557 1.00 92.00 246 THR A O 1
ATOM 1986 N N . TYR A 1 247 ? -14.430 -19.053 -7.867 1.00 92.12 247 TYR A N 1
ATOM 1987 C CA . TYR A 1 247 ? -15.017 -19.704 -9.038 1.00 92.12 247 TYR A CA 1
ATOM 1988 C C . TYR A 1 247 ? -14.801 -18.884 -10.321 1.00 92.12 247 TYR A C 1
ATOM 1990 O O . TYR A 1 247 ? -14.375 -19.437 -11.332 1.00 92.12 247 TYR A O 1
ATOM 1998 N N . PHE A 1 248 ? -15.010 -17.562 -10.277 1.00 90.44 248 PHE A N 1
ATOM 1999 C CA . PHE A 1 248 ? -14.892 -16.706 -11.469 1.00 90.44 248 PHE A CA 1
ATOM 2000 C C . PHE A 1 248 ? -13.464 -16.231 -11.780 1.00 90.44 248 PHE A C 1
ATOM 2002 O O . PHE A 1 248 ? -13.065 -16.191 -12.942 1.00 90.44 248 PHE A O 1
ATOM 2009 N N . PHE A 1 249 ? -12.686 -15.857 -10.762 1.00 86.06 249 PHE A N 1
ATOM 2010 C CA . PHE A 1 249 ? -11.370 -15.217 -10.920 1.00 86.06 249 PHE A CA 1
ATOM 2011 C C . PHE A 1 249 ? -10.199 -16.117 -10.491 1.00 86.06 249 PHE A C 1
ATOM 2013 O O . PHE A 1 249 ? -9.032 -15.723 -10.586 1.00 86.06 249 PHE A O 1
ATOM 2020 N N . GLY A 1 250 ? -10.490 -17.336 -10.030 1.00 89.56 250 GLY A N 1
ATOM 2021 C CA . GLY A 1 250 ? -9.500 -18.314 -9.600 1.00 89.56 250 GLY A CA 1
ATOM 2022 C C . GLY A 1 250 ? -8.910 -18.038 -8.214 1.00 89.56 250 GLY A C 1
ATOM 2023 O O . GLY A 1 250 ? -9.204 -17.056 -7.540 1.00 89.56 250 GLY A O 1
ATOM 2024 N N . LYS A 1 251 ? -7.992 -18.912 -7.787 1.00 83.88 251 LYS A N 1
ATOM 2025 C CA . LYS A 1 251 ? -7.418 -18.943 -6.422 1.00 83.88 251 LYS A CA 1
ATOM 2026 C C . LYS A 1 251 ? -6.639 -17.690 -5.998 1.00 83.88 251 LYS A C 1
ATOM 2028 O O . LYS A 1 251 ? -6.339 -17.528 -4.823 1.00 83.88 251 LYS A O 1
ATOM 2033 N N . ARG A 1 252 ? -6.256 -16.824 -6.940 1.00 85.44 252 ARG A N 1
ATOM 2034 C CA . ARG A 1 252 ? -5.440 -15.622 -6.678 1.00 85.44 252 ARG A CA 1
ATOM 2035 C C . ARG A 1 252 ? -6.252 -14.333 -6.694 1.00 85.44 252 ARG A C 1
ATOM 2037 O O . ARG A 1 252 ? -5.651 -13.260 -6.739 1.00 85.44 252 ARG A O 1
ATOM 2044 N N . TRP A 1 253 ? -7.582 -14.423 -6.683 1.00 89.88 253 TRP A N 1
ATOM 2045 C CA . TRP A 1 253 ? -8.444 -13.255 -6.811 1.00 89.88 253 TRP A CA 1
ATOM 2046 C C . TRP A 1 253 ? -8.140 -12.203 -5.727 1.00 89.88 253 TRP A C 1
ATOM 2048 O O . TRP A 1 253 ? -7.935 -11.035 -6.044 1.00 89.88 253 TRP A O 1
ATOM 2058 N N . TYR A 1 254 ? -7.973 -12.633 -4.472 1.00 89.44 254 TYR A N 1
ATOM 2059 C CA . TYR A 1 254 ? -7.730 -11.732 -3.346 1.00 89.44 254 TYR A CA 1
ATOM 2060 C C . TYR A 1 254 ? -6.433 -10.936 -3.527 1.00 89.44 254 TYR A C 1
ATOM 2062 O O . TYR A 1 254 ? -6.452 -9.708 -3.589 1.00 89.44 254 TYR A O 1
ATOM 2070 N N . CYS A 1 255 ? -5.312 -11.634 -3.727 1.00 87.25 255 CYS A N 1
ATOM 2071 C CA . CYS A 1 255 ? -4.006 -11.008 -3.934 1.00 87.25 255 CYS A CA 1
ATOM 2072 C C . CYS A 1 255 ? -3.905 -10.224 -5.250 1.00 87.25 255 CYS A C 1
ATOM 2074 O O . CYS A 1 255 ? -3.051 -9.359 -5.380 1.00 87.25 255 CYS A O 1
ATOM 2076 N N . SER A 1 256 ? -4.732 -10.525 -6.250 1.00 87.94 256 SER A N 1
ATOM 2077 C CA . SER A 1 256 ? -4.635 -9.856 -7.552 1.00 87.94 256 SER A CA 1
ATOM 2078 C C . SER A 1 256 ? -5.514 -8.614 -7.652 1.00 87.94 256 SER A C 1
ATOM 2080 O O . SER A 1 256 ? -5.157 -7.716 -8.404 1.00 87.94 256 SER A O 1
ATOM 2082 N N . TRP A 1 257 ? -6.644 -8.563 -6.939 1.00 89.31 257 TRP A N 1
ATOM 2083 C CA . TRP A 1 257 ? -7.689 -7.557 -7.175 1.00 89.31 257 TRP A CA 1
ATOM 2084 C C . TRP A 1 257 ? -8.058 -6.715 -5.954 1.00 89.31 257 TRP A C 1
ATOM 2086 O O . TRP A 1 257 ? -8.533 -5.597 -6.142 1.00 89.31 257 TRP A O 1
ATOM 2096 N N . VAL A 1 258 ? -7.845 -7.219 -4.734 1.00 90.88 258 VAL A N 1
ATOM 2097 C CA . VAL A 1 258 ? -8.360 -6.587 -3.503 1.00 90.88 258 VAL A CA 1
ATOM 2098 C C . VAL A 1 258 ? -7.244 -6.246 -2.521 1.00 90.88 258 VAL A C 1
ATOM 2100 O O . VAL A 1 258 ? -7.193 -5.139 -1.996 1.00 90.88 258 VAL A O 1
ATOM 2103 N N . CYS A 1 259 ? -6.332 -7.183 -2.277 1.00 89.94 259 CYS A N 1
ATOM 2104 C CA . CYS A 1 259 ? -5.320 -7.046 -1.241 1.00 89.94 259 CYS A CA 1
ATOM 2105 C C . CYS A 1 259 ? -4.229 -6.042 -1.636 1.00 89.94 259 CYS A C 1
ATOM 2107 O O . CYS A 1 259 ? -3.523 -6.236 -2.633 1.00 89.94 259 CYS A O 1
ATOM 2109 N N . GLY A 1 260 ? -4.007 -5.036 -0.787 1.00 86.06 260 GLY A N 1
ATOM 2110 C CA . GLY A 1 260 ? -2.920 -4.069 -0.944 1.00 86.06 260 GLY A CA 1
ATOM 2111 C C . GLY A 1 260 ? -1.534 -4.714 -1.043 1.00 86.06 260 GLY A C 1
ATOM 2112 O O . GLY A 1 260 ? -0.723 -4.299 -1.872 1.00 86.06 260 GLY A O 1
ATOM 2113 N N . CYS A 1 261 ? -1.286 -5.796 -0.288 1.00 88.00 261 CYS A N 1
ATOM 2114 C CA . CYS A 1 261 ? -0.001 -6.515 -0.302 1.00 88.00 261 CYS A CA 1
ATOM 2115 C C . CYS A 1 261 ? 0.293 -7.114 -1.667 1.00 88.00 261 CYS A C 1
ATOM 2117 O O . CYS A 1 261 ? 1.417 -7.031 -2.164 1.00 88.00 261 CYS A O 1
ATOM 2119 N N . GLY A 1 262 ? -0.737 -7.671 -2.295 1.00 85.25 262 GLY A N 1
ATOM 2120 C CA . GLY A 1 262 ? -0.642 -8.149 -3.660 1.00 85.25 262 GLY A CA 1
ATOM 2121 C C . GLY A 1 262 ? -0.451 -7.011 -4.662 1.00 85.25 262 GLY A C 1
ATOM 2122 O O . GLY A 1 262 ? 0.392 -7.124 -5.549 1.00 85.25 262 GLY A O 1
ATOM 2123 N N . GLY A 1 263 ? -1.117 -5.870 -4.462 1.00 86.19 263 GLY A N 1
ATOM 2124 C CA . GLY A 1 263 ? -0.892 -4.653 -5.250 1.00 86.19 263 GLY A CA 1
ATOM 2125 C C . GLY A 1 263 ? 0.557 -4.188 -5.236 1.00 86.19 263 GLY A C 1
ATOM 2126 O O . GLY A 1 263 ? 1.150 -3.959 -6.290 1.00 86.19 263 GLY A O 1
ATOM 2127 N N . LEU A 1 264 ? 1.162 -4.094 -4.053 1.00 89.19 264 LEU A N 1
ATOM 2128 C CA . LEU A 1 264 ? 2.560 -3.691 -3.924 1.00 89.19 264 LEU A CA 1
ATOM 2129 C C . LEU A 1 264 ? 3.509 -4.744 -4.523 1.00 89.19 264 LEU A C 1
ATOM 2131 O O . LEU A 1 264 ? 4.474 -4.389 -5.201 1.00 89.19 264 LEU A O 1
ATOM 2135 N N . ALA A 1 265 ? 3.211 -6.036 -4.353 1.00 87.50 265 ALA A N 1
ATOM 2136 C CA . ALA A 1 265 ? 3.998 -7.125 -4.933 1.00 87.50 265 ALA A CA 1
ATOM 2137 C C . ALA A 1 265 ? 3.956 -7.147 -6.473 1.00 87.50 265 ALA A C 1
ATOM 2139 O O . ALA A 1 265 ? 4.980 -7.379 -7.114 1.00 87.50 265 ALA A O 1
ATOM 2140 N N . GLU A 1 266 ? 2.797 -6.875 -7.078 1.00 85.94 266 GLU A N 1
ATOM 2141 C CA . GLU A 1 266 ? 2.617 -6.840 -8.537 1.00 85.94 266 GLU A CA 1
ATOM 2142 C C . GLU A 1 266 ? 3.133 -5.541 -9.183 1.00 85.94 266 GLU A C 1
ATOM 2144 O O . GLU A 1 266 ? 3.337 -5.506 -10.396 1.00 85.94 266 GLU A O 1
ATOM 2149 N N . THR A 1 267 ? 3.355 -4.479 -8.400 1.00 88.31 267 THR A N 1
ATOM 2150 C CA . THR A 1 267 ? 3.804 -3.169 -8.905 1.00 88.31 267 THR A CA 1
ATOM 2151 C C . THR A 1 267 ? 5.258 -2.865 -8.534 1.00 88.31 267 THR A C 1
ATOM 2153 O O . THR A 1 267 ? 6.124 -2.793 -9.408 1.00 88.31 267 THR A O 1
ATOM 2156 N N . LEU A 1 268 ? 5.554 -2.709 -7.243 1.00 87.38 268 LEU A N 1
ATOM 2157 C CA . LEU A 1 268 ? 6.895 -2.446 -6.716 1.00 87.38 268 LEU A CA 1
ATOM 2158 C C . LEU A 1 268 ? 7.761 -3.700 -6.667 1.00 87.38 268 LEU A C 1
ATOM 2160 O O . LEU A 1 268 ? 8.962 -3.605 -6.904 1.00 87.38 268 LEU A O 1
ATOM 2164 N N . GLY A 1 269 ? 7.159 -4.853 -6.373 1.00 85.50 269 GLY A N 1
ATOM 2165 C CA . GLY A 1 269 ? 7.862 -6.131 -6.243 1.00 85.50 269 GLY A CA 1
ATOM 2166 C C . GLY A 1 269 ? 8.243 -6.792 -7.571 1.00 85.50 269 GLY A C 1
ATOM 2167 O O . GLY A 1 269 ? 9.142 -7.631 -7.595 1.00 85.50 269 GLY A O 1
ATOM 2168 N N . ASP A 1 270 ? 7.609 -6.405 -8.682 1.00 84.88 270 ASP A N 1
ATOM 2169 C CA . ASP A 1 270 ? 7.821 -7.014 -10.001 1.00 84.88 270 ASP A CA 1
ATOM 2170 C C . ASP A 1 270 ? 9.304 -7.039 -10.444 1.00 84.88 270 ASP A C 1
ATOM 2172 O O . ASP A 1 270 ? 9.789 -8.118 -10.795 1.00 84.88 270 ASP A O 1
ATOM 2176 N N . PRO A 1 271 ? 10.088 -5.945 -10.306 1.00 82.69 271 PRO A N 1
ATOM 2177 C CA . PRO A 1 271 ? 11.516 -5.924 -10.629 1.00 82.69 271 PRO A CA 1
ATOM 2178 C C . PRO A 1 271 ? 12.412 -6.765 -9.719 1.00 82.69 271 PRO A C 1
ATOM 2180 O O . PRO A 1 271 ? 13.611 -6.770 -9.951 1.00 82.69 271 PRO A O 1
ATOM 2183 N N . PHE A 1 272 ? 11.897 -7.394 -8.658 1.00 86.25 272 PHE A N 1
ATOM 2184 C CA . PHE A 1 272 ? 12.682 -8.218 -7.727 1.00 86.25 272 PHE A CA 1
ATOM 2185 C C . PHE A 1 272 ? 12.387 -9.717 -7.869 1.00 86.25 272 PHE A C 1
ATOM 2187 O O . PHE A 1 272 ? 13.027 -10.535 -7.202 1.00 86.25 272 PHE A O 1
ATOM 2194 N N . ARG A 1 273 ? 11.440 -10.110 -8.734 1.00 85.19 273 ARG A N 1
ATOM 2195 C CA . ARG A 1 273 ? 10.983 -11.505 -8.892 1.00 85.19 273 ARG A CA 1
ATOM 2196 C C . ARG A 1 273 ? 12.096 -12.475 -9.273 1.00 85.19 273 ARG A C 1
ATOM 2198 O O . ARG A 1 273 ? 12.053 -13.639 -8.874 1.00 85.19 273 ARG A O 1
ATOM 2205 N N . GLN A 1 274 ? 13.102 -12.000 -9.997 1.00 84.31 274 GLN A N 1
ATOM 2206 C CA . GLN A 1 274 ? 14.282 -12.774 -10.369 1.00 84.31 274 GLN A CA 1
ATOM 2207 C C . GLN A 1 274 ? 15.130 -13.219 -9.173 1.00 84.31 274 GLN A C 1
ATOM 2209 O O . GLN A 1 274 ? 15.854 -14.202 -9.275 1.00 84.31 274 GLN A O 1
ATOM 2214 N N . ASN A 1 275 ? 15.019 -12.541 -8.027 1.00 84.94 275 ASN A N 1
ATOM 2215 C CA . ASN A 1 275 ? 15.749 -12.911 -6.815 1.00 84.94 275 ASN A CA 1
ATOM 2216 C C . ASN A 1 275 ? 15.100 -14.073 -6.054 1.00 84.94 275 ASN A C 1
ATOM 2218 O O . ASN A 1 275 ? 15.676 -14.543 -5.073 1.00 84.94 275 ASN A O 1
ATOM 2222 N N . SER A 1 276 ? 13.909 -14.522 -6.455 1.00 84.56 276 SER A N 1
ATOM 2223 C CA . SER A 1 276 ? 13.248 -15.683 -5.859 1.00 84.56 276 SER A CA 1
ATOM 2224 C C . SER A 1 276 ? 14.033 -16.955 -6.184 1.00 84.56 276 SER A C 1
ATOM 2226 O O . SER A 1 276 ? 14.279 -17.249 -7.354 1.00 84.56 276 SER A O 1
ATOM 2228 N N . SER A 1 277 ? 14.396 -17.725 -5.151 1.00 84.50 277 SER A N 1
ATOM 2229 C CA . SER A 1 277 ? 15.031 -19.032 -5.340 1.00 84.50 277 SER A CA 1
ATOM 2230 C C . SER A 1 277 ? 14.108 -19.962 -6.126 1.00 84.50 277 SER A C 1
ATOM 2232 O O . SER A 1 277 ? 12.929 -20.089 -5.799 1.00 84.50 277 SER A O 1
ATOM 2234 N N . LYS A 1 278 ? 14.653 -20.613 -7.156 1.00 85.31 278 LYS A N 1
ATOM 2235 C CA . LYS A 1 278 ? 13.959 -21.632 -7.962 1.00 85.31 278 LYS A CA 1
ATOM 2236 C C . LYS A 1 278 ? 14.441 -23.050 -7.659 1.00 85.31 278 LYS A C 1
ATOM 2238 O O . LYS A 1 278 ? 14.117 -23.974 -8.392 1.00 85.31 278 LYS A O 1
ATOM 2243 N N . THR A 1 279 ? 15.239 -23.217 -6.607 1.00 89.38 279 THR A N 1
ATOM 2244 C CA . THR A 1 279 ? 15.720 -24.534 -6.188 1.00 89.38 279 THR A CA 1
ATOM 2245 C C . THR A 1 279 ? 14.569 -25.369 -5.639 1.00 89.38 279 THR A C 1
ATOM 2247 O O . THR A 1 279 ? 13.674 -24.834 -4.985 1.00 89.38 279 THR A O 1
ATOM 2250 N N . GLU A 1 280 ? 14.618 -26.689 -5.835 1.00 89.56 280 GLU A N 1
ATOM 2251 C CA . GLU A 1 280 ? 13.619 -27.600 -5.254 1.00 89.56 280 GLU A CA 1
ATOM 2252 C C . GLU A 1 280 ? 13.509 -27.446 -3.735 1.00 89.56 280 GLU A C 1
ATOM 2254 O O . GLU A 1 280 ? 12.420 -27.543 -3.186 1.00 89.56 280 GLU A O 1
ATOM 2259 N N . ARG A 1 281 ? 14.617 -27.131 -3.053 1.00 91.06 281 ARG A N 1
ATOM 2260 C CA . ARG A 1 281 ? 14.635 -26.881 -1.605 1.00 91.06 281 ARG A CA 1
ATOM 2261 C C . ARG A 1 281 ? 13.756 -25.704 -1.174 1.00 91.06 281 ARG A C 1
ATOM 2263 O O . ARG A 1 281 ? 13.296 -25.700 -0.048 1.00 91.06 281 ARG A O 1
ATOM 2270 N N . ALA A 1 282 ? 13.578 -24.690 -2.020 1.00 81.00 282 ALA A N 1
ATOM 2271 C CA . ALA A 1 282 ? 12.674 -23.580 -1.717 1.00 81.00 282 ALA A CA 1
ATOM 2272 C C . ALA A 1 282 ? 11.205 -23.918 -2.027 1.00 81.00 282 ALA A C 1
ATOM 2274 O O . ALA A 1 282 ? 10.315 -23.165 -1.645 1.00 81.00 282 ALA A O 1
ATOM 2275 N N . TRP A 1 283 ? 10.972 -24.999 -2.775 1.00 77.38 283 TRP A N 1
ATOM 2276 C CA . TRP A 1 283 ? 9.654 -25.464 -3.199 1.00 77.38 283 TRP A CA 1
ATOM 2277 C C . TRP A 1 283 ? 9.075 -26.537 -2.270 1.00 77.38 283 TRP A C 1
ATOM 2279 O O . TRP A 1 283 ? 7.857 -26.610 -2.133 1.00 77.38 283 TRP A O 1
ATOM 2289 N N . ARG A 1 284 ? 9.942 -27.374 -1.689 1.00 70.88 284 ARG A N 1
ATOM 2290 C CA . ARG A 1 284 ? 9.615 -28.358 -0.649 1.00 70.88 284 ARG A CA 1
ATOM 2291 C C . ARG A 1 284 ? 9.499 -27.682 0.710 1.00 70.88 284 ARG A C 1
ATOM 2293 O O . ARG A 1 284 ? 8.581 -28.077 1.453 1.00 70.88 284 ARG A O 1
#